Protein AF-A0A086PID7-F1 (afdb_monomer_lite)

Radius of gyration: 24.61 Å; chains: 1; bounding box: 56×52×82 Å

Structure (mmCIF, N/CA/C/O backbone):
data_AF-A0A086PID7-F1
#
_entry.id   AF-A0A086PID7-F1
#
loop_
_atom_site.group_PDB
_atom_site.id
_atom_site.type_symbol
_atom_site.label_atom_id
_atom_site.label_alt_id
_atom_site.label_comp_id
_atom_site.label_asym_id
_atom_site.label_entity_id
_atom_site.label_seq_id
_atom_site.pdbx_PDB_ins_code
_atom_site.Cartn_x
_atom_site.Cartn_y
_atom_site.Cartn_z
_atom_site.occupancy
_atom_site.B_iso_or_equiv
_atom_site.auth_seq_id
_atom_site.auth_comp_id
_atom_site.auth_asym_id
_atom_site.auth_atom_id
_atom_site.pdbx_PDB_model_num
ATOM 1 N N . GLY A 1 1 ? 19.049 -12.444 -7.943 1.00 58.06 1 GLY A N 1
ATOM 2 C CA . GLY A 1 1 ? 18.625 -11.042 -8.113 1.00 58.06 1 GLY A CA 1
ATOM 3 C C . GLY A 1 1 ? 18.756 -10.513 -9.536 1.00 58.06 1 GLY A C 1
ATOM 4 O O . GLY A 1 1 ? 17.854 -9.829 -9.998 1.00 58.06 1 GLY A O 1
ATOM 5 N N . SER A 1 2 ? 19.850 -10.835 -10.235 1.00 72.19 2 SER A N 1
ATOM 6 C CA . SER A 1 2 ? 20.177 -10.301 -11.572 1.00 72.19 2 SER A CA 1
ATOM 7 C C . SER A 1 2 ? 19.078 -10.462 -12.643 1.00 72.19 2 SER A C 1
ATOM 9 O O . SER A 1 2 ? 18.924 -9.573 -13.473 1.00 72.19 2 SER A O 1
ATOM 11 N N . PHE A 1 3 ? 18.257 -11.519 -12.575 1.00 84.56 3 PHE A N 1
ATOM 12 C CA . PHE A 1 3 ? 17.153 -11.753 -13.518 1.00 84.56 3 PHE A CA 1
ATOM 13 C C . PHE A 1 3 ? 16.165 -10.578 -13.596 1.00 84.56 3 PHE A C 1
ATOM 15 O O . PHE A 1 3 ? 15.987 -10.001 -14.662 1.00 84.56 3 PHE A O 1
ATOM 22 N N . TYR A 1 4 ? 15.582 -10.153 -12.472 1.00 86.81 4 TYR A N 1
ATOM 23 C CA . TYR A 1 4 ? 14.623 -9.041 -12.474 1.00 86.81 4 TYR A CA 1
ATOM 24 C C . TYR A 1 4 ? 15.278 -7.713 -12.857 1.00 86.81 4 TYR A C 1
ATOM 26 O O . TYR A 1 4 ? 14.727 -6.944 -13.638 1.00 86.81 4 TYR A O 1
ATOM 34 N N . TYR A 1 5 ? 16.501 -7.481 -12.376 1.00 87.00 5 TYR A N 1
ATOM 35 C CA . TYR A 1 5 ? 17.255 -6.281 -12.723 1.00 87.00 5 TYR A CA 1
ATOM 36 C C . TYR A 1 5 ? 17.518 -6.158 -14.236 1.00 87.00 5 TYR A C 1
ATOM 38 O O . TYR A 1 5 ? 17.562 -5.044 -14.752 1.00 87.00 5 TYR A O 1
ATOM 46 N N . SER A 1 6 ? 17.641 -7.275 -14.965 1.00 89.19 6 SER A N 1
ATOM 47 C CA . SER A 1 6 ? 17.840 -7.237 -16.419 1.00 89.19 6 SER A CA 1
ATOM 48 C C . SER A 1 6 ? 16.669 -6.583 -17.165 1.00 89.19 6 SER A C 1
ATOM 50 O O . SER A 1 6 ? 16.912 -5.689 -17.967 1.00 89.19 6 SER A O 1
ATOM 52 N N . PHE A 1 7 ? 15.417 -6.881 -16.797 1.00 89.19 7 PHE A N 1
ATOM 53 C CA . PHE A 1 7 ? 14.243 -6.235 -17.400 1.00 89.19 7 PHE A CA 1
ATOM 54 C C . PHE A 1 7 ? 14.173 -4.734 -17.107 1.00 89.19 7 PHE A C 1
ATOM 56 O O . PHE A 1 7 ? 13.772 -3.948 -17.961 1.00 89.19 7 PHE A O 1
ATOM 63 N N . PHE A 1 8 ? 14.575 -4.316 -15.901 1.00 90.62 8 PHE A N 1
ATOM 64 C CA . PHE A 1 8 ? 14.718 -2.893 -15.589 1.00 90.62 8 PHE A CA 1
ATOM 65 C C . PHE A 1 8 ? 15.755 -2.239 -16.514 1.00 90.62 8 PHE A C 1
ATOM 67 O O . PHE A 1 8 ? 15.500 -1.171 -17.072 1.00 90.62 8 PHE A O 1
ATOM 74 N N . ASN A 1 9 ? 16.899 -2.894 -16.715 1.00 90.31 9 ASN A N 1
ATOM 75 C CA . ASN A 1 9 ? 17.955 -2.387 -17.581 1.00 90.31 9 ASN A CA 1
ATOM 76 C C . ASN A 1 9 ? 17.501 -2.276 -19.046 1.00 90.31 9 ASN A C 1
ATOM 78 O O . ASN A 1 9 ? 17.814 -1.281 -19.693 1.00 90.31 9 ASN A O 1
ATOM 82 N N . ASP A 1 10 ? 16.704 -3.224 -19.542 1.00 89.62 10 ASP A N 1
ATOM 83 C CA . ASP A 1 10 ? 16.157 -3.187 -20.904 1.00 89.62 10 ASP A CA 1
ATOM 84 C C . ASP A 1 10 ? 15.239 -1.968 -21.120 1.00 89.62 10 ASP A C 1
ATOM 86 O O . ASP A 1 10 ? 15.305 -1.298 -22.153 1.00 89.62 10 ASP A O 1
ATOM 90 N N . VAL A 1 11 ? 14.430 -1.600 -20.117 1.00 90.62 11 VAL A N 1
ATOM 91 C CA . VAL A 1 11 ? 13.577 -0.394 -20.167 1.00 90.62 11 VAL A CA 1
ATOM 92 C C . VAL A 1 11 ? 14.399 0.886 -20.183 1.00 90.62 11 VAL A C 1
ATOM 94 O O . VAL A 1 11 ? 14.046 1.838 -20.889 1.00 90.62 11 VAL A O 1
ATOM 97 N N . VAL A 1 12 ? 15.466 0.918 -19.383 1.00 90.38 12 VAL A N 1
ATOM 98 C CA . VAL A 1 12 ? 16.361 2.073 -19.252 1.00 90.38 12 VAL A CA 1
ATOM 99 C C . VAL A 1 12 ? 17.213 2.260 -20.507 1.00 90.38 12 VAL A C 1
ATOM 101 O O . VAL A 1 12 ? 17.404 3.396 -20.935 1.00 90.38 12 VAL A O 1
ATOM 104 N N . ALA A 1 13 ? 17.682 1.169 -21.115 1.00 89.38 13 ALA A N 1
ATOM 105 C CA . ALA A 1 13 ? 18.488 1.185 -22.333 1.00 89.38 13 ALA A CA 1
ATOM 106 C C . ALA A 1 13 ? 17.667 1.498 -23.598 1.00 89.38 13 ALA A C 1
ATOM 108 O O . ALA A 1 13 ? 18.228 1.927 -24.607 1.00 89.38 13 ALA A O 1
ATOM 109 N N . ALA A 1 14 ? 16.345 1.302 -23.567 1.00 90.12 14 ALA A N 1
ATOM 110 C CA . ALA A 1 14 ? 15.496 1.516 -24.731 1.00 90.12 14 ALA A CA 1
ATOM 111 C C . ALA A 1 14 ? 15.438 2.996 -25.177 1.00 90.12 14 ALA A C 1
ATOM 113 O O . ALA A 1 14 ? 15.232 3.895 -24.354 1.00 90.12 14 ALA A O 1
ATOM 114 N N . PRO A 1 15 ? 15.478 3.275 -26.496 1.00 86.38 15 PRO A N 1
ATOM 115 C CA . PRO A 1 15 ? 15.537 4.641 -27.026 1.00 86.38 15 PRO A CA 1
ATOM 116 C C . PRO A 1 15 ? 14.272 5.448 -26.711 1.00 86.38 15 PRO A C 1
ATOM 118 O O . PRO A 1 15 ? 14.345 6.613 -26.331 1.00 86.38 15 PRO A O 1
ATOM 121 N N . THR A 1 16 ? 13.095 4.818 -26.759 1.00 89.25 16 THR A N 1
ATOM 122 C CA . THR A 1 16 ? 11.803 5.456 -26.459 1.00 89.25 16 THR A CA 1
ATOM 123 C C . THR A 1 16 ? 11.044 4.702 -25.375 1.00 89.25 16 THR A C 1
ATOM 125 O O . THR A 1 16 ? 11.294 3.521 -25.120 1.00 89.25 16 THR A O 1
ATOM 128 N N . TRP A 1 17 ? 10.123 5.396 -24.706 1.00 85.06 17 TRP A N 1
ATOM 129 C CA . TRP A 1 17 ? 9.275 4.834 -23.652 1.00 85.06 17 TRP A CA 1
ATOM 130 C C . TRP A 1 17 ? 8.452 3.647 -24.162 1.00 85.06 17 TRP A C 1
ATOM 132 O O . TRP A 1 17 ? 8.365 2.611 -23.510 1.00 85.06 17 TRP A O 1
ATOM 142 N N . GLN A 1 18 ? 7.920 3.775 -25.379 1.00 87.12 18 GLN A N 1
ATOM 143 C CA . GLN A 1 18 ? 7.163 2.727 -26.059 1.00 87.12 18 GLN A CA 1
ATOM 144 C C . GLN A 1 18 ? 8.041 1.521 -26.399 1.00 87.12 18 GLN A C 1
ATOM 146 O O . GLN A 1 18 ? 7.614 0.391 -26.182 1.00 87.12 18 GLN A O 1
ATOM 151 N N . ALA A 1 19 ? 9.272 1.749 -26.871 1.00 87.38 19 ALA A N 1
ATOM 152 C CA . ALA A 1 19 ? 10.214 0.668 -27.148 1.00 87.38 19 ALA A CA 1
ATOM 153 C C . ALA A 1 19 ? 10.570 -0.115 -25.874 1.00 87.38 19 ALA A C 1
ATOM 155 O O . ALA A 1 19 ? 10.602 -1.340 -25.914 1.00 87.38 19 ALA A O 1
ATOM 156 N N . GLY A 1 20 ? 10.745 0.566 -24.734 1.00 86.69 20 GLY A N 1
ATOM 157 C CA . GLY A 1 20 ? 11.006 -0.094 -23.448 1.00 86.69 20 GLY A CA 1
ATOM 158 C C . GLY A 1 20 ? 9.835 -0.961 -22.979 1.00 86.69 20 GLY A C 1
ATOM 159 O O . GLY A 1 20 ? 10.029 -2.092 -22.544 1.00 86.69 20 GLY A O 1
ATOM 160 N N . VAL A 1 21 ? 8.599 -0.474 -23.135 1.00 87.44 21 VAL A N 1
ATOM 161 C CA . VAL A 1 21 ? 7.393 -1.270 -22.845 1.00 87.44 21 VAL A CA 1
ATOM 162 C C . VAL A 1 21 ? 7.269 -2.451 -23.814 1.00 87.44 21 VAL A C 1
ATOM 164 O O . VAL A 1 21 ? 6.932 -3.557 -23.394 1.00 87.44 21 VAL A O 1
ATOM 167 N N . HIS A 1 22 ? 7.560 -2.243 -25.102 1.00 86.75 22 HIS A N 1
ATOM 168 C CA . HIS A 1 22 ? 7.494 -3.293 -26.117 1.00 86.75 22 HIS A CA 1
ATOM 169 C C . HIS A 1 22 ? 8.513 -4.409 -25.863 1.00 86.75 22 HIS A C 1
ATOM 171 O O . HIS A 1 22 ? 8.153 -5.578 -25.985 1.00 86.75 22 HIS A O 1
ATOM 177 N N . ALA A 1 23 ? 9.728 -4.052 -25.437 1.00 85.12 23 ALA A N 1
ATOM 178 C CA . ALA A 1 23 ? 10.791 -4.998 -25.108 1.00 85.12 23 ALA A CA 1
ATOM 179 C C . ALA A 1 23 ? 10.380 -5.978 -23.996 1.00 85.12 23 ALA A C 1
ATOM 181 O O . ALA A 1 23 ? 10.638 -7.169 -24.111 1.00 85.12 23 ALA A O 1
ATOM 182 N N . ILE A 1 24 ? 9.661 -5.524 -22.959 1.00 85.94 24 ILE A N 1
ATOM 183 C CA . ILE A 1 24 ? 9.176 -6.439 -21.906 1.00 85.94 24 ILE A CA 1
ATOM 184 C C . ILE A 1 24 ? 7.921 -7.214 -22.354 1.00 85.94 24 ILE A C 1
ATOM 186 O O . ILE A 1 24 ? 7.661 -8.333 -21.907 1.00 85.94 24 ILE A O 1
ATOM 190 N N . LEU A 1 25 ? 7.092 -6.638 -23.227 1.00 84.94 25 LEU A N 1
ATOM 191 C CA . LEU A 1 25 ? 5.879 -7.309 -23.710 1.00 84.94 25 LEU A CA 1
ATOM 192 C C . LEU A 1 25 ? 6.161 -8.459 -24.683 1.00 84.94 25 LEU A C 1
ATOM 194 O O . LEU A 1 25 ? 5.323 -9.359 -24.783 1.00 84.94 25 LEU A O 1
ATOM 198 N N . ARG A 1 26 ? 7.286 -8.415 -25.400 1.00 80.94 26 ARG A N 1
ATOM 199 C CA . ARG A 1 26 ? 7.744 -9.450 -26.331 1.00 80.94 26 ARG A CA 1
ATOM 200 C C . ARG A 1 26 ? 9.179 -9.831 -25.999 1.00 80.94 26 ARG A C 1
ATOM 202 O O . ARG A 1 26 ? 10.114 -9.372 -26.645 1.00 80.94 26 ARG A O 1
ATOM 209 N N . ASP A 1 27 ? 9.321 -10.657 -24.974 1.00 81.12 27 ASP A N 1
ATOM 210 C CA . ASP A 1 27 ? 10.612 -11.184 -24.568 1.00 81.12 27 ASP A CA 1
ATOM 211 C C . ASP A 1 27 ? 10.883 -12.521 -25.269 1.00 81.12 27 ASP A C 1
ATOM 213 O O . ASP A 1 27 ? 10.130 -13.483 -25.111 1.00 81.12 27 ASP A O 1
ATOM 217 N N . GLU A 1 28 ? 11.960 -12.564 -26.052 1.00 79.94 28 GLU A N 1
ATOM 218 C CA . GLU A 1 28 ? 12.439 -13.764 -26.755 1.00 79.94 28 GLU A CA 1
ATOM 219 C C . GLU A 1 28 ? 13.596 -14.444 -26.004 1.00 79.94 28 GLU A C 1
ATOM 221 O O . GLU A 1 28 ? 13.987 -15.565 -26.331 1.00 79.94 28 GLU A O 1
ATOM 226 N N . ARG A 1 29 ? 14.171 -13.766 -24.998 1.00 79.56 29 ARG A N 1
ATOM 227 C CA . ARG A 1 29 ? 15.383 -14.212 -24.304 1.00 79.56 29 ARG A CA 1
ATOM 228 C C . ARG A 1 29 ? 15.088 -15.268 -23.244 1.00 79.56 29 ARG A C 1
ATOM 230 O O . ARG A 1 29 ? 15.900 -16.172 -23.060 1.00 79.56 29 ARG A O 1
ATOM 237 N N . SER A 1 30 ? 13.979 -15.139 -22.514 1.00 77.19 30 SER A N 1
ATOM 238 C CA . SER A 1 30 ? 13.739 -15.985 -21.336 1.00 77.19 30 SER A CA 1
ATOM 239 C C . SER A 1 30 ? 13.238 -17.397 -21.658 1.00 77.19 30 SER A C 1
ATOM 241 O O . SER A 1 30 ? 13.499 -18.302 -20.871 1.00 77.19 30 SER A O 1
ATOM 243 N N . GLU A 1 31 ? 12.528 -17.607 -22.773 1.00 70.94 31 GLU A N 1
ATOM 244 C CA . GLU A 1 31 ? 11.921 -18.905 -23.135 1.00 70.94 31 GLU A CA 1
ATOM 245 C C . GLU A 1 31 ? 12.102 -19.233 -24.641 1.00 70.94 31 GLU A C 1
ATOM 247 O O . GLU A 1 31 ? 11.168 -19.678 -25.302 1.00 70.94 31 GLU A O 1
ATOM 252 N N . HIS A 1 32 ? 13.306 -19.036 -25.203 1.00 67.88 32 HIS A N 1
ATOM 253 C CA . HIS A 1 32 ? 13.589 -19.361 -26.614 1.00 67.88 32 HIS A CA 1
ATOM 254 C C . HIS A 1 32 ? 13.265 -20.840 -26.926 1.00 67.88 32 HIS A C 1
ATOM 256 O O . HIS A 1 32 ? 13.737 -21.721 -26.198 1.00 67.88 32 HIS A O 1
ATOM 262 N N . PRO A 1 33 ? 12.502 -21.152 -27.995 1.00 74.88 33 PRO A N 1
ATOM 263 C CA . PRO A 1 33 ? 12.175 -20.311 -29.158 1.00 74.88 33 PRO A CA 1
ATOM 264 C C . PRO A 1 33 ? 10.881 -19.481 -29.071 1.00 74.88 33 PRO A C 1
ATOM 266 O O . PRO A 1 33 ? 10.561 -18.775 -30.028 1.00 74.88 33 PRO A O 1
ATOM 269 N N . ASP A 1 34 ? 10.127 -19.557 -27.977 1.00 72.38 34 ASP A N 1
ATOM 270 C CA . ASP A 1 34 ? 8.829 -18.894 -27.861 1.00 72.38 34 ASP A CA 1
ATOM 271 C C . ASP A 1 34 ? 8.968 -17.436 -27.390 1.00 72.38 34 ASP A C 1
ATOM 273 O O . ASP A 1 34 ? 9.767 -17.101 -26.516 1.00 72.38 34 ASP A O 1
ATOM 277 N N . VAL A 1 35 ? 8.143 -16.548 -27.955 1.00 77.50 35 VAL A N 1
ATOM 278 C CA . VAL A 1 35 ? 8.065 -15.139 -27.538 1.00 77.50 35 VAL A CA 1
ATOM 279 C C . VAL A 1 35 ? 7.006 -14.995 -26.456 1.00 77.50 35 VAL A C 1
ATOM 281 O O . VAL A 1 35 ? 5.817 -15.233 -26.695 1.00 77.50 35 VAL A O 1
ATOM 284 N N . VAL A 1 36 ? 7.421 -14.567 -25.266 1.00 81.56 36 VAL A N 1
ATOM 285 C CA . VAL A 1 36 ? 6.554 -14.522 -24.086 1.00 81.56 36 VAL A CA 1
ATOM 286 C C . VAL A 1 36 ? 6.407 -13.096 -23.569 1.00 81.56 36 VAL A C 1
ATOM 288 O O . VAL A 1 36 ? 7.300 -12.258 -23.648 1.00 81.56 36 VAL A O 1
ATOM 291 N N . ASN A 1 37 ? 5.237 -12.799 -23.008 1.00 83.81 37 ASN A N 1
ATOM 292 C CA . ASN A 1 37 ? 5.006 -11.545 -22.306 1.00 83.81 37 ASN A CA 1
ATOM 293 C C . ASN A 1 37 ? 5.637 -11.604 -20.906 1.00 83.81 37 ASN A C 1
ATOM 295 O O . ASN A 1 37 ? 5.022 -12.137 -19.971 1.00 83.81 37 ASN A O 1
ATOM 299 N N . ALA A 1 38 ? 6.840 -11.039 -20.757 1.00 83.44 38 ALA A N 1
ATOM 300 C CA . ALA A 1 38 ? 7.601 -11.089 -19.511 1.00 83.44 38 ALA A CA 1
ATOM 301 C C . ALA A 1 38 ? 6.903 -10.357 -18.354 1.00 83.44 38 ALA A C 1
ATOM 303 O O . ALA A 1 38 ? 6.939 -10.854 -17.226 1.00 83.44 38 ALA A O 1
ATOM 304 N N . LEU A 1 39 ? 6.172 -9.257 -18.618 1.00 82.00 39 LEU A N 1
ATOM 305 C CA . LEU A 1 39 ? 5.404 -8.545 -17.579 1.00 82.00 39 LEU A CA 1
ATOM 306 C C . LEU A 1 39 ? 4.450 -9.486 -16.847 1.00 82.00 39 LEU A C 1
ATOM 308 O O . LEU A 1 39 ? 4.376 -9.470 -15.621 1.00 82.00 39 LEU A O 1
ATOM 312 N N . ARG A 1 40 ? 3.735 -10.324 -17.602 1.00 77.00 40 ARG A N 1
ATOM 313 C CA . ARG A 1 40 ? 2.729 -11.236 -17.047 1.00 77.00 40 ARG A CA 1
ATOM 314 C C . ARG A 1 40 ? 3.338 -12.528 -16.534 1.00 77.00 40 ARG A C 1
ATOM 316 O O . ARG A 1 40 ? 2.911 -13.024 -15.496 1.00 77.00 40 ARG A O 1
ATOM 323 N N . ARG A 1 41 ? 4.290 -13.093 -17.280 1.00 81.38 41 ARG A N 1
ATOM 324 C CA . ARG A 1 41 ? 4.898 -14.389 -16.964 1.00 81.38 41 ARG A CA 1
ATOM 325 C C . ARG A 1 41 ? 5.705 -14.324 -15.672 1.00 81.38 41 ARG A C 1
ATOM 327 O O . ARG A 1 41 ? 5.554 -15.201 -14.828 1.00 81.38 41 ARG A O 1
ATOM 334 N N . PHE A 1 42 ? 6.490 -13.261 -15.498 1.00 83.12 42 PHE A N 1
ATOM 335 C CA . PHE A 1 42 ? 7.418 -13.108 -14.375 1.00 83.12 42 PHE A CA 1
ATOM 336 C C . PHE A 1 42 ? 7.011 -12.005 -13.381 1.00 83.12 42 PHE A C 1
ATOM 338 O O . PHE A 1 42 ? 7.771 -11.693 -12.460 1.00 83.12 42 PHE A O 1
ATOM 345 N N . ASN A 1 43 ? 5.810 -11.430 -13.546 1.00 86.50 43 ASN A N 1
ATOM 346 C CA . ASN A 1 43 ? 5.238 -10.404 -12.668 1.00 86.50 43 ASN A CA 1
ATOM 347 C C . ASN A 1 43 ? 6.183 -9.205 -12.464 1.00 86.50 43 ASN A C 1
ATOM 349 O O . ASN A 1 43 ? 6.567 -8.898 -11.341 1.00 86.50 43 ASN A O 1
ATOM 353 N N . VAL A 1 44 ? 6.607 -8.583 -13.569 1.00 87.56 44 VAL A N 1
ATOM 354 C CA . VAL A 1 44 ? 7.715 -7.600 -13.642 1.00 87.56 44 VAL A CA 1
ATOM 355 C C . VAL A 1 44 ? 7.204 -6.156 -13.686 1.00 87.56 44 VAL A C 1
ATOM 357 O O . VAL A 1 44 ? 7.795 -5.270 -14.302 1.00 87.56 44 VAL A O 1
ATOM 360 N N . TYR A 1 45 ? 6.057 -5.904 -13.050 1.00 88.38 45 TYR A N 1
ATOM 361 C CA . TYR A 1 45 ? 5.428 -4.582 -13.051 1.00 88.38 45 TYR A CA 1
ATOM 362 C C . TYR A 1 45 ? 6.276 -3.545 -12.311 1.00 88.38 45 TYR A C 1
ATOM 364 O O . TYR A 1 45 ? 6.350 -2.398 -12.737 1.00 88.38 45 TYR A O 1
ATOM 372 N N . GLN A 1 46 ? 6.941 -3.942 -11.228 1.00 91.19 46 GLN A N 1
ATOM 373 C CA . GLN A 1 46 ? 7.755 -3.063 -10.393 1.00 91.19 46 GLN A CA 1
ATOM 374 C C . GLN A 1 46 ? 8.976 -2.563 -11.160 1.00 91.19 46 GLN A C 1
ATOM 376 O O . GLN A 1 46 ? 9.244 -1.368 -11.172 1.00 91.19 46 GLN A O 1
ATOM 381 N N . GLU A 1 47 ? 9.681 -3.451 -11.858 1.00 91.62 47 GLU A N 1
ATOM 382 C CA . GLU A 1 47 ? 10.853 -3.090 -12.657 1.00 91.62 47 GLU A CA 1
ATOM 383 C C . GLU A 1 47 ? 10.469 -2.189 -13.830 1.00 91.62 47 GLU A C 1
ATOM 385 O O . GLU A 1 47 ? 11.183 -1.226 -14.101 1.00 91.62 47 GLU A O 1
ATOM 390 N N . LEU A 1 48 ? 9.327 -2.447 -14.483 1.00 90.94 48 LEU A N 1
ATOM 391 C CA . LEU A 1 48 ? 8.808 -1.545 -15.508 1.00 90.94 48 LEU A CA 1
ATOM 392 C C . LEU A 1 48 ? 8.519 -0.164 -14.913 1.00 90.94 48 LEU A C 1
ATOM 394 O O . LEU A 1 48 ? 9.005 0.833 -15.436 1.00 90.94 48 LEU A O 1
ATOM 398 N N . LEU A 1 49 ? 7.759 -0.087 -13.816 1.00 91.75 49 LEU A N 1
ATOM 399 C CA . LEU A 1 49 ? 7.402 1.186 -13.182 1.00 91.75 49 LEU A CA 1
ATOM 400 C C . LEU A 1 49 ? 8.641 1.978 -12.754 1.00 91.75 49 LEU A C 1
ATOM 402 O O . LEU A 1 49 ? 8.705 3.182 -12.988 1.00 91.75 49 LEU A O 1
ATOM 406 N N . VAL A 1 50 ? 9.643 1.313 -12.181 1.00 91.88 50 VAL A N 1
ATOM 407 C CA . VAL A 1 50 ? 10.894 1.944 -11.734 1.00 91.88 50 VAL A CA 1
ATOM 408 C C . VAL A 1 50 ? 11.758 2.356 -12.925 1.00 91.88 50 VAL A C 1
ATOM 410 O O . VAL A 1 50 ? 12.363 3.423 -12.890 1.00 91.88 50 VAL A O 1
ATOM 413 N N . GLY A 1 51 ? 11.784 1.566 -14.001 1.00 90.56 51 GLY A N 1
ATOM 414 C CA . GLY A 1 51 ? 12.477 1.910 -15.246 1.00 90.56 51 GLY A CA 1
ATOM 415 C C . GLY A 1 51 ? 11.867 3.131 -15.931 1.00 90.56 51 GLY A C 1
ATOM 416 O O . GLY A 1 51 ? 12.582 4.047 -16.336 1.00 90.56 51 GLY A O 1
ATOM 417 N N . LEU A 1 52 ? 10.536 3.194 -15.996 1.00 91.12 52 LEU A N 1
ATOM 418 C CA . LEU A 1 52 ? 9.813 4.366 -16.490 1.00 91.12 52 LEU A CA 1
ATOM 419 C C . LEU A 1 52 ? 10.040 5.575 -15.567 1.00 91.12 52 LEU A C 1
ATOM 421 O O . LEU A 1 52 ? 10.316 6.672 -16.048 1.00 91.12 52 LEU A O 1
ATOM 425 N N . LEU A 1 53 ? 10.011 5.382 -14.246 1.00 91.31 53 LEU A N 1
ATOM 426 C CA . LEU A 1 53 ? 10.306 6.444 -13.287 1.00 91.31 53 LEU A CA 1
ATOM 427 C C . LEU A 1 53 ? 11.725 6.995 -13.476 1.00 91.31 53 LEU A C 1
ATOM 429 O O . LEU A 1 53 ? 11.884 8.209 -13.524 1.00 91.31 53 LEU A O 1
ATOM 433 N N . TYR A 1 54 ? 12.732 6.136 -13.657 1.00 89.38 54 TYR A N 1
ATOM 434 C CA . TYR A 1 54 ? 14.116 6.547 -13.921 1.00 89.38 54 TYR A CA 1
ATOM 435 C C . TYR A 1 54 ? 14.214 7.456 -15.150 1.00 89.38 54 TYR A C 1
ATOM 437 O O . TYR A 1 54 ? 14.813 8.531 -15.102 1.00 89.38 54 TYR A O 1
ATOM 445 N N . ARG A 1 55 ? 13.569 7.059 -16.252 1.00 87.75 55 ARG A N 1
ATOM 446 C CA . ARG A 1 55 ? 13.538 7.859 -17.483 1.00 87.75 55 ARG A CA 1
ATOM 447 C C . ARG A 1 55 ? 12.804 9.181 -17.292 1.00 87.75 55 ARG A C 1
ATOM 449 O O . ARG A 1 55 ? 13.219 10.183 -17.863 1.00 87.75 55 ARG A O 1
ATOM 456 N N . GLY A 1 56 ? 11.750 9.191 -16.479 1.00 88.19 56 GLY A N 1
ATOM 457 C CA . GLY A 1 56 ? 10.959 10.385 -16.183 1.00 88.19 56 GLY A CA 1
ATOM 458 C C . GLY A 1 56 ? 11.731 11.375 -15.341 1.00 88.19 56 GLY A C 1
ATOM 459 O O . GLY A 1 56 ? 11.802 12.545 -15.689 1.00 88.19 56 GLY A O 1
ATOM 460 N N . VAL A 1 57 ? 12.381 10.883 -14.291 1.00 86.31 57 VAL A N 1
ATOM 461 C CA . VAL A 1 57 ? 13.299 11.650 -13.448 1.00 86.31 57 VAL A CA 1
ATOM 462 C C . VAL A 1 57 ? 14.403 12.260 -14.307 1.00 86.31 57 VAL A C 1
ATOM 464 O O . VAL A 1 57 ? 14.597 13.467 -14.248 1.00 86.31 57 VAL A O 1
ATOM 467 N N . ARG A 1 58 ? 15.058 11.480 -15.177 1.00 83.12 58 ARG A N 1
ATOM 468 C CA . ARG A 1 58 ? 16.114 11.998 -16.062 1.00 83.12 58 ARG A CA 1
ATOM 469 C C . ARG A 1 58 ? 15.595 13.033 -17.064 1.00 83.12 58 ARG A C 1
ATOM 471 O O . ARG A 1 58 ? 16.254 14.036 -17.304 1.00 83.12 58 ARG A O 1
ATOM 478 N N . HIS A 1 59 ? 14.415 12.805 -17.636 1.00 84.12 59 HIS A N 1
ATOM 479 C CA . HIS A 1 59 ? 13.804 13.739 -18.581 1.00 84.12 59 HIS A CA 1
ATOM 480 C C . HIS A 1 59 ? 13.357 15.046 -17.907 1.00 84.12 59 HIS A C 1
ATOM 482 O O . HIS A 1 59 ? 13.446 16.106 -18.514 1.00 84.12 59 HIS A O 1
ATOM 488 N N . LEU A 1 60 ? 12.851 14.983 -16.671 1.00 84.38 60 LEU A N 1
ATOM 489 C CA . LEU A 1 60 ? 12.334 16.143 -15.937 1.00 84.38 60 LEU A CA 1
ATOM 490 C C . LEU A 1 60 ? 13.434 16.948 -15.240 1.00 84.38 60 LEU A C 1
ATOM 492 O O . LEU A 1 60 ? 13.365 18.172 -15.220 1.00 84.38 60 LEU A O 1
ATOM 496 N N . LEU A 1 61 ? 14.415 16.273 -14.638 1.00 79.88 61 LEU A N 1
ATOM 497 C CA . LEU A 1 61 ? 15.470 16.912 -13.847 1.00 79.88 61 LEU A CA 1
ATOM 498 C C . LEU A 1 61 ? 16.736 17.218 -14.659 1.00 79.88 61 LEU A C 1
ATOM 500 O O . LEU A 1 61 ? 17.591 17.933 -14.149 1.00 79.88 61 LEU A O 1
ATOM 504 N N . GLY A 1 62 ? 16.861 16.726 -15.898 1.00 73.69 62 GLY A N 1
ATOM 505 C CA . GLY A 1 62 ? 17.998 17.019 -16.777 1.00 73.69 62 GLY A CA 1
ATOM 506 C C . GLY A 1 62 ? 19.355 16.767 -16.106 1.00 73.69 62 GLY A C 1
ATOM 507 O O . GLY A 1 62 ? 19.529 15.758 -15.422 1.00 73.69 62 GLY A O 1
ATOM 508 N N . ASP A 1 63 ? 20.281 17.716 -16.269 1.00 68.69 63 ASP A N 1
ATOM 509 C CA . ASP A 1 63 ? 21.643 17.682 -15.708 1.00 68.69 63 ASP A CA 1
ATOM 510 C C . ASP A 1 63 ? 21.759 18.426 -14.363 1.00 68.69 63 ASP A C 1
ATOM 512 O O . ASP A 1 63 ? 22.815 18.936 -13.990 1.00 68.69 63 ASP A O 1
ATOM 516 N N . VAL A 1 64 ? 20.661 18.549 -13.613 1.00 76.62 64 VAL A N 1
ATOM 517 C CA . VAL A 1 64 ? 20.713 19.147 -12.273 1.00 76.62 64 VAL A CA 1
ATOM 518 C C . VAL A 1 64 ? 21.504 18.215 -11.345 1.00 76.62 64 VAL A C 1
ATOM 520 O O . VAL A 1 64 ? 21.318 17.000 -11.373 1.00 76.62 64 VAL A O 1
ATOM 523 N N . TRP A 1 65 ? 22.328 18.775 -10.452 1.00 69.69 65 TRP A N 1
ATOM 524 C CA . TRP A 1 65 ? 23.121 18.036 -9.448 1.00 69.69 65 TRP A CA 1
ATOM 525 C C . TRP A 1 65 ? 22.326 16.959 -8.679 1.00 69.69 65 TRP A C 1
ATOM 527 O O . TRP A 1 65 ? 22.860 15.920 -8.301 1.00 69.69 65 TRP A O 1
ATOM 537 N N . LEU A 1 66 ? 21.023 17.182 -8.480 1.00 66.44 66 LEU A N 1
ATOM 538 C CA . LEU A 1 66 ? 20.085 16.254 -7.848 1.00 66.44 66 LEU A CA 1
ATOM 539 C C . LEU A 1 66 ? 19.801 15.007 -8.703 1.00 66.44 66 LEU A C 1
ATOM 541 O O . LEU A 1 66 ? 19.695 13.912 -8.154 1.00 66.44 66 LEU A O 1
ATOM 545 N N . ALA A 1 67 ? 19.716 15.140 -10.030 1.00 67.12 67 ALA A N 1
ATOM 546 C CA . ALA A 1 67 ? 19.617 14.001 -10.941 1.00 67.12 67 ALA A CA 1
ATOM 547 C C . ALA A 1 67 ? 20.913 13.184 -10.931 1.00 67.12 67 ALA A C 1
ATOM 549 O O . ALA A 1 67 ? 20.865 11.958 -10.888 1.00 67.12 67 ALA A O 1
ATOM 550 N N . GLU A 1 68 ? 22.069 13.844 -10.880 1.00 68.88 68 GLU A N 1
ATOM 551 C CA . GLU A 1 68 ? 23.357 13.156 -10.789 1.00 68.88 68 GLU A CA 1
ATOM 552 C C . GLU A 1 68 ? 23.546 12.460 -9.431 1.00 68.88 68 GLU A C 1
ATOM 554 O O . GLU A 1 68 ? 24.071 11.350 -9.376 1.00 68.88 68 GLU A O 1
ATOM 559 N N . TYR A 1 69 ? 23.044 13.043 -8.339 1.00 70.69 69 TYR A N 1
ATOM 560 C CA . TYR A 1 69 ? 23.078 12.425 -7.011 1.00 70.69 69 TYR A CA 1
ATOM 561 C C . TYR A 1 69 ? 22.123 11.224 -6.893 1.00 70.69 69 TYR A C 1
ATOM 563 O O . TYR A 1 69 ? 22.503 10.173 -6.375 1.00 70.69 69 TYR A O 1
ATOM 571 N N . VAL A 1 70 ? 20.889 11.354 -7.395 1.00 68.19 70 VAL A N 1
ATOM 572 C CA . VAL A 1 70 ? 19.831 10.334 -7.254 1.00 68.19 70 VAL A CA 1
ATOM 573 C C . VAL A 1 70 ? 19.922 9.236 -8.323 1.00 68.19 70 VAL A C 1
ATOM 575 O O . VAL A 1 70 ? 19.633 8.074 -8.040 1.00 68.19 70 VAL A O 1
ATOM 578 N N . ALA A 1 71 ? 20.332 9.573 -9.547 1.00 69.94 71 ALA A N 1
ATOM 579 C CA . ALA A 1 71 ? 20.283 8.702 -10.724 1.00 69.94 71 ALA A CA 1
ATOM 580 C C . ALA A 1 71 ? 21.665 8.442 -11.360 1.00 69.94 71 ALA A C 1
ATOM 582 O O . ALA A 1 71 ? 21.732 8.075 -12.537 1.00 69.94 71 ALA A O 1
ATOM 583 N N . ARG A 1 72 ? 22.758 8.570 -10.582 1.00 70.62 72 ARG A N 1
ATOM 584 C CA . ARG A 1 72 ? 24.153 8.403 -11.048 1.00 70.62 72 ARG A CA 1
ATOM 585 C C . ARG A 1 72 ? 24.387 7.126 -11.849 1.00 70.62 72 ARG A C 1
ATOM 587 O O . ARG A 1 72 ? 25.030 7.142 -12.891 1.00 70.62 72 ARG A O 1
ATOM 594 N N . THR A 1 73 ? 23.879 6.007 -11.339 1.00 84.50 73 THR A N 1
ATOM 595 C CA . THR A 1 73 ? 23.875 4.719 -12.033 1.00 84.50 73 THR A CA 1
ATOM 596 C C . THR A 1 73 ? 22.467 4.127 -11.969 1.00 84.50 73 THR A C 1
ATOM 598 O O . THR A 1 73 ? 21.792 4.280 -10.942 1.00 84.50 73 THR A O 1
ATOM 601 N N . PRO A 1 74 ? 22.004 3.422 -13.021 1.00 86.50 74 PRO A N 1
ATOM 602 C CA . PRO A 1 74 ? 20.689 2.777 -13.010 1.00 86.50 74 PRO A CA 1
ATOM 603 C C . PRO A 1 74 ? 20.517 1.828 -11.81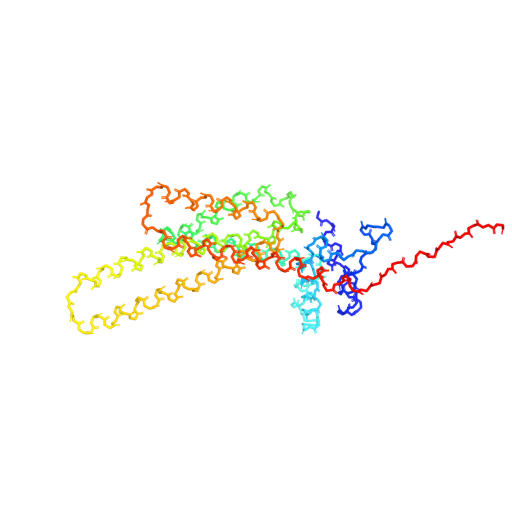6 1.00 86.50 74 PRO A C 1
ATOM 605 O O . PRO A 1 74 ? 19.450 1.766 -11.206 1.00 86.50 74 PRO A O 1
ATOM 608 N N . PHE A 1 75 ? 21.600 1.146 -11.428 1.00 85.94 75 PHE A N 1
ATOM 609 C CA . PHE A 1 75 ? 21.621 0.268 -10.263 1.00 85.94 75 PHE A CA 1
ATOM 610 C C . PHE A 1 75 ? 21.373 1.024 -8.953 1.00 85.94 75 PHE A C 1
ATOM 612 O O . PHE A 1 75 ? 20.526 0.605 -8.162 1.00 85.94 75 PHE A O 1
ATOM 619 N N . ASN A 1 76 ? 22.060 2.149 -8.724 1.00 86.38 76 ASN A N 1
ATOM 620 C CA . ASN A 1 76 ? 21.880 2.935 -7.501 1.00 86.38 76 ASN A CA 1
ATOM 621 C C . ASN A 1 76 ? 20.450 3.460 -7.389 1.00 86.38 76 ASN A C 1
ATOM 623 O O . ASN A 1 76 ? 19.864 3.375 -6.313 1.00 86.38 76 ASN A O 1
ATOM 627 N N . PHE A 1 77 ? 19.867 3.916 -8.501 1.00 88.75 77 PHE A N 1
ATOM 628 C CA . PHE A 1 77 ? 18.479 4.370 -8.528 1.00 88.75 77 PHE A CA 1
ATOM 629 C C . PHE A 1 77 ? 17.498 3.251 -8.162 1.00 88.75 77 PHE A C 1
ATOM 631 O O . PHE A 1 77 ? 16.674 3.418 -7.264 1.00 88.75 77 PHE A O 1
ATOM 638 N N . TYR A 1 78 ? 17.623 2.082 -8.801 1.00 89.50 78 TYR A N 1
ATOM 639 C CA . TYR A 1 78 ? 16.783 0.923 -8.492 1.00 89.50 78 TYR A CA 1
ATOM 640 C C . TYR A 1 78 ? 16.873 0.544 -7.006 1.00 89.50 78 TYR A C 1
ATOM 642 O O . TYR A 1 78 ? 15.861 0.365 -6.327 1.00 89.50 78 TYR A O 1
ATOM 650 N N . THR A 1 79 ? 18.098 0.470 -6.486 1.00 86.62 79 THR A N 1
ATOM 651 C CA . THR A 1 79 ? 18.370 0.100 -5.092 1.00 86.62 79 THR A CA 1
ATOM 652 C C . THR A 1 79 ? 17.805 1.139 -4.120 1.00 86.62 79 THR A C 1
ATOM 654 O O . THR A 1 79 ? 17.196 0.775 -3.113 1.00 86.62 79 THR A O 1
ATOM 657 N N . ALA A 1 80 ? 17.934 2.429 -4.444 1.00 87.88 80 ALA A N 1
ATOM 658 C CA . ALA A 1 80 ? 17.368 3.521 -3.663 1.00 87.88 80 ALA A CA 1
ATOM 659 C C . ALA A 1 80 ? 15.837 3.441 -3.599 1.00 87.88 80 ALA A C 1
ATOM 661 O O . ALA A 1 80 ? 15.281 3.567 -2.511 1.00 87.88 80 ALA A O 1
ATOM 662 N N . CYS A 1 81 ? 15.144 3.159 -4.709 1.00 89.44 81 CYS A N 1
ATOM 663 C CA . CYS A 1 81 ? 13.689 2.974 -4.702 1.00 89.44 81 CYS A CA 1
ATOM 664 C C . CYS A 1 81 ? 13.253 1.845 -3.757 1.00 89.44 81 CYS A C 1
ATOM 666 O O . CYS A 1 81 ? 12.332 2.028 -2.959 1.00 89.44 81 CYS A O 1
ATOM 668 N N . VAL A 1 82 ? 13.938 0.697 -3.809 1.00 89.44 82 VAL A N 1
ATOM 669 C CA . VAL A 1 82 ? 13.647 -0.439 -2.922 1.00 89.44 82 VAL A CA 1
ATOM 670 C C . VAL A 1 82 ? 13.902 -0.070 -1.460 1.00 89.44 82 VAL A C 1
ATOM 672 O O . VAL A 1 82 ? 13.063 -0.339 -0.601 1.00 89.44 82 VAL A O 1
ATOM 675 N N . PHE A 1 83 ? 15.030 0.575 -1.156 1.00 87.75 83 PHE A N 1
ATOM 676 C CA . PHE A 1 83 ? 15.350 0.972 0.215 1.00 87.75 83 PHE A CA 1
ATOM 677 C C . PHE A 1 83 ? 14.432 2.060 0.761 1.00 87.75 83 PHE A C 1
ATOM 679 O O . PHE A 1 83 ? 14.067 1.986 1.930 1.00 87.75 83 PHE A O 1
ATOM 686 N N . LEU A 1 84 ? 14.000 3.019 -0.057 1.00 90.38 84 LEU A N 1
ATOM 687 C CA . LEU A 1 84 ? 13.016 4.025 0.347 1.00 90.38 84 LEU A CA 1
ATOM 688 C C . LEU A 1 84 ? 11.669 3.382 0.680 1.00 90.38 84 LEU A C 1
ATOM 690 O O . LEU A 1 84 ? 11.065 3.712 1.701 1.00 90.38 84 LEU A O 1
ATOM 694 N N . LEU A 1 85 ? 11.223 2.422 -0.134 1.00 91.19 85 LEU A N 1
ATOM 695 C CA . LEU A 1 85 ? 9.997 1.678 0.139 1.00 91.19 85 LEU A CA 1
ATOM 696 C C . LEU A 1 85 ? 10.116 0.873 1.444 1.00 91.19 85 LEU A C 1
ATOM 698 O O . LEU A 1 85 ? 9.202 0.885 2.268 1.00 91.19 85 LEU A O 1
ATOM 702 N N . GLN A 1 86 ? 11.262 0.232 1.680 1.00 89.19 86 GLN A N 1
ATOM 703 C CA . GLN A 1 86 ? 11.533 -0.493 2.926 1.00 89.19 86 GLN A CA 1
ATOM 704 C C . GLN A 1 86 ? 11.608 0.439 4.141 1.00 89.19 86 GLN A C 1
ATOM 706 O O . GLN A 1 86 ? 11.030 0.130 5.183 1.00 89.19 86 GLN A O 1
ATOM 711 N N . ALA A 1 87 ? 12.252 1.599 4.009 1.00 90.06 87 ALA A N 1
ATOM 712 C CA . ALA A 1 87 ? 12.329 2.609 5.058 1.00 90.06 87 ALA A CA 1
ATOM 713 C C . ALA A 1 87 ? 10.938 3.137 5.436 1.00 90.06 87 ALA A C 1
ATOM 715 O O . ALA A 1 87 ? 10.632 3.243 6.623 1.00 90.06 87 ALA A O 1
ATOM 716 N N . LEU A 1 88 ? 10.067 3.381 4.447 1.00 92.75 88 LEU A N 1
ATOM 717 C CA . LEU A 1 88 ? 8.660 3.717 4.683 1.00 92.75 88 LEU A CA 1
ATOM 718 C C . LEU A 1 88 ? 7.961 2.621 5.495 1.00 92.75 88 LEU A C 1
ATOM 720 O O . LEU A 1 88 ? 7.260 2.909 6.464 1.00 92.75 88 LEU A O 1
ATOM 724 N N . GLY A 1 89 ? 8.180 1.362 5.126 1.00 91.12 89 GLY A N 1
ATOM 725 C CA . GLY A 1 89 ? 7.637 0.223 5.847 1.00 91.12 89 GLY A CA 1
ATOM 726 C C . GLY A 1 89 ? 8.071 0.172 7.321 1.00 91.12 89 GLY A C 1
ATOM 727 O O . GLY A 1 89 ? 7.232 0.019 8.210 1.00 91.12 89 GLY A O 1
ATOM 728 N N . VAL A 1 90 ? 9.368 0.341 7.591 1.00 90.75 90 VAL A N 1
ATOM 729 C CA . VAL A 1 90 ? 9.917 0.362 8.959 1.00 90.75 90 VAL A CA 1
ATOM 730 C C . VAL A 1 90 ? 9.381 1.556 9.749 1.00 90.75 90 VAL A C 1
ATOM 732 O O . VAL A 1 90 ? 9.025 1.404 10.916 1.00 90.75 90 VAL A O 1
ATOM 735 N N . ALA A 1 91 ? 9.254 2.726 9.116 1.00 92.69 91 ALA A N 1
ATOM 736 C CA . ALA A 1 91 ? 8.687 3.916 9.743 1.00 92.69 91 ALA A CA 1
ATOM 737 C C . ALA A 1 91 ? 7.233 3.691 10.187 1.00 92.69 91 ALA A C 1
ATOM 739 O O . ALA A 1 91 ? 6.863 4.057 11.302 1.00 92.69 91 ALA A O 1
ATOM 740 N N . VAL A 1 92 ? 6.419 3.029 9.358 1.00 93.62 92 VAL A N 1
ATOM 741 C CA . VAL A 1 92 ? 5.036 2.660 9.704 1.00 93.62 92 VAL A CA 1
ATOM 742 C C . VAL A 1 92 ? 4.993 1.700 10.896 1.00 93.62 92 VAL A C 1
ATOM 744 O O . VAL A 1 92 ? 4.138 1.840 11.771 1.00 93.62 92 VAL A O 1
ATOM 747 N N . LEU A 1 93 ? 5.923 0.749 10.962 1.00 91.31 93 LEU A N 1
ATOM 748 C CA . LEU A 1 93 ? 6.003 -0.226 12.050 1.00 91.31 93 LEU A CA 1
ATOM 749 C C . LEU A 1 93 ? 6.436 0.434 13.370 1.00 91.31 93 LEU A C 1
ATOM 751 O O . LEU A 1 93 ? 5.824 0.200 14.413 1.00 91.31 93 LEU A O 1
ATOM 755 N N . ALA A 1 94 ? 7.419 1.335 13.318 1.00 92.88 94 ALA A N 1
ATOM 756 C CA . ALA A 1 94 ? 7.829 2.142 14.464 1.00 92.88 94 ALA A CA 1
ATOM 757 C C . ALA A 1 94 ? 6.699 3.073 14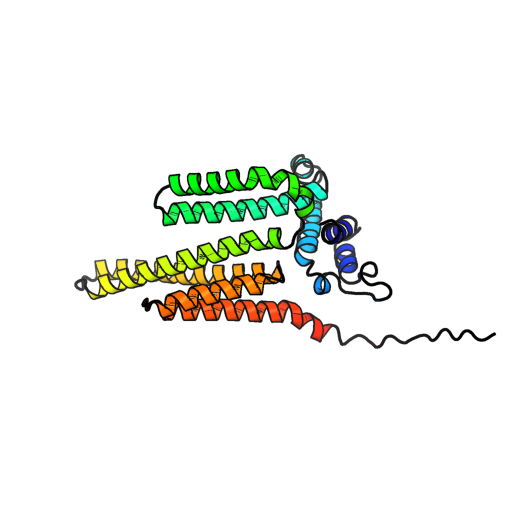.943 1.00 92.88 94 ALA A C 1
ATOM 759 O O . ALA A 1 94 ? 6.459 3.184 16.146 1.00 92.88 94 ALA A O 1
ATOM 760 N N . ALA A 1 95 ? 5.950 3.688 14.020 1.00 92.38 95 ALA A N 1
ATOM 761 C CA . ALA A 1 95 ? 4.782 4.500 14.356 1.00 92.38 95 ALA A CA 1
ATOM 762 C C . ALA A 1 95 ? 3.688 3.669 15.046 1.00 92.38 95 ALA A C 1
ATOM 764 O O . ALA A 1 95 ? 3.134 4.102 16.058 1.00 92.38 95 ALA A O 1
ATOM 765 N N . LEU A 1 96 ? 3.415 2.452 14.558 1.00 92.25 96 LEU A N 1
ATOM 766 C CA . LEU A 1 96 ? 2.502 1.525 15.227 1.00 92.25 96 LEU A CA 1
ATOM 767 C C . LEU A 1 96 ? 2.985 1.201 16.647 1.00 92.25 96 LEU A C 1
ATOM 769 O O . LEU A 1 96 ? 2.176 1.222 17.571 1.00 92.25 96 LEU A O 1
ATOM 773 N N . ALA A 1 97 ? 4.281 0.941 16.834 1.00 92.88 97 ALA A N 1
ATOM 774 C CA . ALA A 1 97 ? 4.850 0.658 18.150 1.00 92.88 97 ALA A CA 1
ATOM 775 C C . ALA A 1 97 ? 4.681 1.839 19.122 1.00 92.88 97 ALA A C 1
ATOM 777 O O . ALA A 1 97 ? 4.293 1.626 20.271 1.00 92.88 97 ALA A O 1
ATOM 778 N N . ALA A 1 98 ? 4.889 3.080 18.667 1.00 93.44 98 ALA A N 1
ATOM 779 C CA . ALA A 1 98 ? 4.624 4.271 19.481 1.00 93.44 98 ALA A CA 1
ATOM 780 C C . ALA A 1 98 ? 3.143 4.411 19.854 1.00 93.44 98 ALA A C 1
ATOM 782 O O . ALA A 1 98 ? 2.827 4.693 21.007 1.00 93.44 98 ALA A O 1
ATOM 783 N N . VAL A 1 99 ? 2.228 4.189 18.905 1.00 90.31 99 VAL A N 1
ATOM 784 C CA . VAL A 1 99 ? 0.781 4.293 19.163 1.00 90.31 99 VAL A CA 1
ATOM 785 C C . VAL A 1 99 ? 0.294 3.180 20.093 1.00 90.31 99 VAL A C 1
ATOM 787 O O . VAL A 1 99 ? -0.530 3.435 20.968 1.00 90.31 99 VAL A O 1
ATOM 790 N N . ALA A 1 100 ? 0.800 1.957 19.929 1.00 88.94 100 ALA A N 1
ATOM 791 C CA . ALA A 1 100 ? 0.439 0.815 20.764 1.00 88.94 100 ALA A CA 1
ATOM 792 C C . ALA A 1 100 ? 1.012 0.927 22.185 1.00 88.94 100 ALA A C 1
ATOM 794 O O . ALA A 1 100 ? 0.325 0.586 23.144 1.00 88.94 100 ALA A O 1
ATOM 795 N N . GLY A 1 101 ? 2.246 1.421 22.319 1.00 88.31 101 GLY A N 1
ATOM 796 C CA . GLY A 1 101 ? 2.917 1.597 23.607 1.00 88.31 101 GLY A CA 1
ATOM 797 C C . GLY A 1 101 ? 2.632 2.928 24.309 1.00 88.31 101 GLY A C 1
ATOM 798 O O . GLY A 1 101 ? 3.011 3.096 25.463 1.00 88.31 101 GLY A O 1
ATOM 799 N N . GLY A 1 102 ? 1.991 3.889 23.635 1.00 91.38 102 GLY A N 1
ATOM 800 C CA . GLY A 1 102 ? 1.679 5.213 24.188 1.00 91.38 102 GLY A CA 1
ATOM 801 C C . GLY A 1 102 ? 2.899 6.109 24.438 1.00 91.38 102 GLY A C 1
ATOM 802 O O . GLY A 1 102 ? 2.766 7.153 25.068 1.00 91.38 102 GLY A O 1
ATOM 803 N N . SER A 1 103 ? 4.084 5.718 23.961 1.00 93.75 103 SER A N 1
ATOM 804 C CA . SER A 1 103 ? 5.343 6.427 24.190 1.00 93.75 103 SER A CA 1
ATOM 805 C C . SER A 1 103 ? 6.242 6.379 22.958 1.00 93.75 103 SER A C 1
ATOM 807 O O . SER A 1 103 ? 6.350 5.351 22.286 1.00 93.75 103 SER A O 1
ATOM 809 N N . ALA A 1 104 ? 6.956 7.477 22.696 1.00 91.88 104 ALA A N 1
ATOM 810 C CA . ALA A 1 104 ? 7.978 7.539 21.650 1.00 91.88 104 ALA A CA 1
ATOM 811 C C . ALA A 1 104 ? 9.142 6.562 21.908 1.00 91.88 104 ALA A C 1
ATOM 813 O O . ALA A 1 104 ? 9.783 6.099 20.964 1.00 91.88 104 ALA A O 1
ATOM 814 N N . PHE A 1 105 ? 9.370 6.176 23.169 1.00 94.62 105 PHE A N 1
ATOM 815 C CA . PHE A 1 105 ? 10.375 5.174 23.524 1.00 94.62 105 PHE A CA 1
ATOM 816 C C . PHE A 1 105 ? 10.086 3.813 22.874 1.00 94.62 105 PHE A C 1
ATOM 818 O O . PHE A 1 105 ? 11.009 3.120 22.456 1.00 94.62 105 PHE A O 1
ATOM 825 N N . CYS A 1 106 ? 8.810 3.454 22.693 1.00 93.56 106 CYS A N 1
ATOM 826 C CA . CYS A 1 106 ? 8.427 2.210 22.025 1.00 93.56 106 CYS A CA 1
ATOM 827 C C . CYS A 1 106 ? 8.802 2.212 20.535 1.00 93.56 106 CYS A C 1
ATOM 829 O O . CYS A 1 106 ? 9.215 1.176 20.014 1.00 93.56 106 CYS A O 1
ATOM 831 N N . ALA A 1 107 ? 8.727 3.366 19.860 1.00 93.38 107 ALA A N 1
ATOM 832 C CA . ALA A 1 107 ? 9.225 3.501 18.490 1.00 93.38 107 ALA A CA 1
ATOM 833 C C . ALA A 1 107 ? 10.748 3.356 18.430 1.00 93.38 107 ALA A C 1
ATOM 835 O O . ALA A 1 107 ? 11.250 2.630 17.573 1.00 93.38 107 ALA A O 1
ATOM 836 N N . LEU A 1 108 ? 11.478 3.990 19.354 1.00 93.69 108 LEU A N 1
ATOM 837 C CA . LEU A 1 108 ? 12.937 3.888 19.409 1.00 93.69 108 LEU A CA 1
ATOM 838 C C . LEU A 1 108 ? 13.393 2.451 19.690 1.00 93.69 108 LEU A C 1
ATOM 840 O O . LEU A 1 108 ? 14.290 1.956 19.016 1.00 93.69 108 LEU A O 1
ATOM 844 N N . ALA A 1 109 ? 12.743 1.759 20.628 1.00 92.75 109 ALA A N 1
ATOM 845 C CA . ALA A 1 109 ? 13.025 0.360 20.932 1.00 92.75 109 ALA A CA 1
ATOM 846 C C . ALA A 1 109 ? 12.734 -0.556 19.731 1.00 92.75 109 ALA A C 1
ATOM 848 O O . ALA A 1 109 ? 13.544 -1.422 19.403 1.00 92.75 109 ALA A O 1
ATOM 849 N N . CYS A 1 110 ? 11.615 -0.336 19.031 1.00 91.06 110 CYS A N 1
ATOM 850 C CA . CYS A 1 110 ? 11.274 -1.067 17.810 1.00 91.06 110 CYS A CA 1
ATOM 851 C C . CYS A 1 110 ? 12.318 -0.846 16.704 1.00 91.06 110 CYS A C 1
ATOM 853 O O . CYS A 1 110 ? 12.800 -1.808 16.103 1.00 91.06 110 CYS A O 1
ATOM 855 N N . PHE A 1 111 ? 12.716 0.408 16.479 1.00 90.75 111 PHE A N 1
ATOM 856 C CA . PHE A 1 111 ? 13.739 0.761 15.500 1.00 90.75 111 PHE A CA 1
ATOM 857 C C . PHE A 1 111 ? 15.118 0.193 15.871 1.00 90.75 111 PHE A C 1
ATOM 859 O O . PHE A 1 111 ? 15.803 -0.371 15.020 1.00 90.75 111 PHE A O 1
ATOM 866 N N . GLY A 1 112 ? 15.500 0.263 17.148 1.00 89.75 112 GLY A N 1
ATOM 867 C CA . GLY A 1 112 ? 16.737 -0.322 17.665 1.00 89.75 112 GLY A CA 1
ATOM 868 C C . GLY A 1 112 ? 16.775 -1.840 17.492 1.00 89.75 112 GLY A C 1
ATOM 869 O O . GLY A 1 112 ? 17.768 -2.376 17.002 1.00 89.75 112 GLY A O 1
ATOM 870 N N . PHE A 1 113 ? 15.674 -2.534 17.798 1.00 88.00 113 PHE A N 1
ATOM 871 C CA . PHE A 1 113 ? 15.559 -3.974 17.564 1.00 88.00 113 PHE A CA 1
ATOM 872 C C . PHE A 1 113 ? 15.646 -4.312 16.075 1.00 88.00 113 PHE A C 1
ATOM 874 O O . PHE A 1 113 ? 16.355 -5.247 15.697 1.00 88.00 113 PHE A O 1
ATOM 881 N N . PHE A 1 114 ? 14.976 -3.541 15.215 1.00 85.06 114 PHE A N 1
ATOM 882 C CA . PHE A 1 114 ? 15.098 -3.704 13.770 1.00 85.06 114 PHE A CA 1
ATOM 883 C C . PHE A 1 114 ? 16.564 -3.592 13.335 1.00 85.06 114 PHE A C 1
ATOM 885 O O . PHE A 1 114 ? 17.068 -4.512 12.696 1.00 85.06 114 PHE A O 1
ATOM 892 N N . PHE A 1 115 ? 17.271 -2.533 13.742 1.00 84.31 115 PHE A N 1
ATOM 893 C CA . PHE A 1 115 ? 18.663 -2.293 13.357 1.00 84.31 115 PHE A CA 1
ATOM 894 C C . PHE A 1 115 ? 19.624 -3.372 13.878 1.00 84.31 115 PHE A C 1
ATOM 896 O O . PHE A 1 115 ? 20.467 -3.857 13.121 1.00 84.31 115 PHE A O 1
ATOM 903 N N . ALA A 1 116 ? 19.447 -3.821 15.125 1.00 84.06 116 ALA A N 1
ATOM 904 C CA . ALA A 1 116 ? 20.232 -4.909 15.711 1.00 84.06 116 ALA A CA 1
ATOM 905 C C . ALA A 1 116 ? 20.106 -6.212 14.901 1.00 84.06 116 ALA A C 1
ATOM 907 O O . ALA A 1 116 ? 21.095 -6.898 14.653 1.00 84.06 116 ALA A O 1
ATOM 908 N N . ASN A 1 117 ? 18.900 -6.518 14.411 1.00 79.00 117 ASN A N 1
ATOM 909 C CA . ASN A 1 117 ? 18.659 -7.674 13.545 1.00 79.00 117 ASN A CA 1
ATOM 910 C C . ASN A 1 117 ? 19.117 -7.451 12.088 1.00 79.00 117 ASN A C 1
ATOM 912 O O . ASN A 1 117 ? 19.355 -8.418 11.357 1.00 79.00 117 ASN A O 1
ATOM 916 N N . TYR A 1 118 ? 19.227 -6.194 11.647 1.00 72.69 118 TYR A N 1
ATOM 917 C CA . TYR A 1 118 ? 19.573 -5.832 10.270 1.00 72.69 118 TYR A CA 1
ATOM 918 C C . TYR A 1 118 ? 21.087 -5.794 10.018 1.00 72.69 118 TYR A C 1
ATOM 920 O O . TYR A 1 118 ? 21.519 -6.153 8.922 1.00 72.69 118 TYR A O 1
ATOM 928 N N . TYR A 1 119 ? 21.901 -5.440 11.022 1.00 64.50 119 TYR A N 1
ATOM 929 C CA . TYR A 1 119 ? 23.361 -5.312 10.893 1.00 64.50 119 TYR A CA 1
ATOM 930 C C . TYR A 1 119 ? 24.024 -6.590 10.351 1.00 64.50 119 TYR A C 1
ATOM 932 O O . TYR A 1 119 ? 24.775 -6.548 9.379 1.00 64.50 119 TYR A O 1
ATOM 940 N N . HIS A 1 120 ? 23.649 -7.756 10.884 1.00 58.19 120 HIS A N 1
ATOM 941 C CA . HIS A 1 120 ? 24.188 -9.045 10.434 1.00 58.19 120 HIS A CA 1
ATOM 942 C C . HIS A 1 120 ? 23.624 -9.502 9.066 1.00 58.19 120 HIS A C 1
ATOM 944 O O . HIS A 1 120 ? 24.162 -10.407 8.427 1.00 58.19 120 HIS A O 1
ATOM 950 N N . ARG A 1 121 ? 22.524 -8.898 8.590 1.00 60.66 121 ARG A N 1
ATOM 951 C CA . ARG A 1 121 ? 21.830 -9.284 7.344 1.00 60.66 121 ARG A CA 1
ATOM 952 C C . ARG A 1 121 ? 22.142 -8.380 6.145 1.00 60.66 121 ARG A C 1
ATOM 954 O O . ARG A 1 121 ? 21.968 -8.837 5.016 1.00 60.66 121 ARG A O 1
ATOM 961 N N . LEU A 1 122 ? 22.618 -7.150 6.362 1.00 56.34 122 LEU A N 1
ATOM 962 C CA . LEU A 1 122 ? 22.952 -6.175 5.308 1.00 56.34 122 LEU A CA 1
ATOM 963 C C . LEU A 1 122 ? 24.072 -6.656 4.376 1.00 56.34 122 LEU A C 1
ATOM 965 O O . LEU A 1 122 ? 23.937 -6.569 3.157 1.00 56.34 122 LEU A O 1
ATOM 969 N N . ILE A 1 123 ? 25.140 -7.222 4.943 1.00 54.25 123 ILE A N 1
ATOM 970 C CA . ILE A 1 123 ? 26.347 -7.620 4.198 1.00 54.25 123 ILE A CA 1
ATOM 971 C C . ILE A 1 123 ? 26.052 -8.766 3.210 1.00 54.25 123 ILE A C 1
ATOM 973 O O . ILE A 1 123 ? 26.628 -8.829 2.129 1.00 54.25 123 ILE A O 1
ATOM 977 N N . ILE A 1 124 ? 25.089 -9.636 3.528 1.00 54.50 124 ILE A N 1
ATOM 978 C CA . ILE A 1 124 ? 24.784 -10.846 2.744 1.00 54.50 124 ILE A CA 1
ATOM 979 C C . ILE A 1 124 ? 23.728 -10.578 1.646 1.00 54.50 124 ILE A C 1
ATOM 981 O O . ILE A 1 124 ? 23.575 -11.369 0.717 1.00 54.50 124 ILE A O 1
ATOM 985 N N . ARG A 1 125 ? 22.988 -9.457 1.703 1.00 60.38 125 ARG A N 1
ATOM 986 C CA . ARG A 1 125 ? 21.768 -9.242 0.892 1.00 60.38 125 ARG A CA 1
ATOM 987 C C . ARG A 1 125 ? 21.847 -8.183 -0.208 1.00 60.38 125 ARG A C 1
ATOM 989 O O . ARG A 1 125 ? 20.832 -7.953 -0.860 1.00 60.38 125 ARG A O 1
ATOM 996 N N . VAL A 1 126 ? 23.009 -7.606 -0.513 1.00 61.12 126 VAL A N 1
ATOM 997 C CA . VAL A 1 126 ? 23.141 -6.677 -1.663 1.00 61.12 126 VAL A CA 1
ATOM 998 C C . VAL A 1 126 ? 22.696 -7.346 -2.981 1.00 61.12 126 VAL A C 1
ATOM 1000 O O . VAL A 1 126 ? 22.006 -6.745 -3.797 1.00 61.12 126 VAL A O 1
ATOM 1003 N N . GLN A 1 127 ? 22.969 -8.644 -3.140 1.00 60.00 127 GLN A N 1
ATOM 1004 C CA . GLN A 1 127 ? 22.512 -9.472 -4.273 1.00 60.00 127 GLN A CA 1
ATOM 1005 C C . GLN A 1 127 ? 20.997 -9.785 -4.250 1.00 60.00 127 GLN A C 1
ATOM 1007 O O . GLN A 1 127 ? 20.419 -10.235 -5.249 1.00 60.00 127 GLN A O 1
ATOM 1012 N N . ALA A 1 128 ? 20.350 -9.560 -3.105 1.00 71.12 128 ALA A N 1
ATOM 1013 C CA . ALA A 1 128 ? 18.951 -9.861 -2.836 1.00 71.12 128 ALA A CA 1
ATOM 1014 C C . ALA A 1 128 ? 18.050 -8.617 -2.863 1.00 71.12 128 ALA A C 1
ATOM 1016 O O . ALA A 1 128 ? 16.872 -8.738 -2.561 1.00 71.12 128 ALA A O 1
ATOM 1017 N N . VAL A 1 129 ? 18.555 -7.439 -3.238 1.00 77.50 129 VAL A N 1
ATOM 1018 C CA . VAL A 1 129 ? 17.749 -6.212 -3.390 1.00 77.50 129 VAL A CA 1
ATOM 1019 C C . VAL A 1 129 ? 16.539 -6.404 -4.322 1.00 77.50 129 VAL A C 1
ATOM 1021 O O . VAL A 1 129 ? 15.434 -6.081 -3.891 1.00 77.50 129 VAL A O 1
ATOM 1024 N N . PRO A 1 130 ? 16.672 -6.995 -5.529 1.00 78.94 130 PRO A N 1
ATOM 1025 C CA . PRO A 1 130 ? 15.549 -7.154 -6.460 1.00 78.94 130 PRO A CA 1
ATOM 1026 C C . PRO A 1 130 ? 14.636 -8.355 -6.136 1.00 78.94 130 PRO A C 1
ATOM 1028 O O . PRO A 1 130 ? 13.937 -8.859 -7.012 1.00 78.94 130 PRO A O 1
ATOM 1031 N N . LEU A 1 131 ? 14.661 -8.882 -4.907 1.00 84.19 131 LEU A N 1
ATOM 1032 C CA . LEU A 1 131 ? 13.698 -9.903 -4.488 1.00 84.19 131 LEU A CA 1
ATOM 1033 C C . LEU A 1 131 ? 12.291 -9.306 -4.384 1.00 84.19 131 LEU A C 1
ATOM 1035 O O . LEU A 1 131 ? 12.109 -8.191 -3.892 1.00 84.19 131 LEU A O 1
ATOM 1039 N N . ARG A 1 132 ? 11.284 -10.081 -4.799 1.00 85.69 132 ARG A N 1
ATOM 1040 C CA . ARG A 1 132 ? 9.867 -9.681 -4.762 1.00 85.69 132 ARG A CA 1
ATOM 1041 C C . ARG A 1 132 ? 9.401 -9.348 -3.349 1.00 85.69 132 ARG A C 1
ATOM 1043 O O . ARG A 1 132 ? 8.604 -8.434 -3.160 1.00 85.69 132 ARG A O 1
ATOM 1050 N N . GLU A 1 133 ? 9.963 -10.033 -2.361 1.00 83.75 133 GLU A N 1
ATOM 1051 C CA . GLU A 1 133 ? 9.725 -9.800 -0.943 1.00 83.75 133 GLU A CA 1
ATOM 1052 C C . GLU A 1 133 ? 10.021 -8.346 -0.564 1.00 83.75 133 GLU A C 1
ATOM 1054 O O . GLU A 1 133 ? 9.232 -7.722 0.137 1.00 83.75 133 GLU A O 1
ATOM 1059 N N . ASN A 1 134 ? 11.116 -7.765 -1.062 1.00 88.00 134 ASN A N 1
ATOM 1060 C CA . ASN A 1 134 ? 11.505 -6.408 -0.678 1.00 88.00 134 ASN A CA 1
ATOM 1061 C C . ASN A 1 134 ? 10.541 -5.341 -1.207 1.00 88.00 134 ASN A C 1
ATOM 1063 O O . ASN A 1 134 ? 10.394 -4.293 -0.586 1.00 88.00 134 ASN A O 1
ATOM 1067 N N . TRP A 1 135 ? 9.863 -5.623 -2.321 1.00 89.25 135 TRP A N 1
ATOM 1068 C CA . TRP A 1 135 ? 8.802 -4.772 -2.856 1.00 89.25 135 TRP A CA 1
ATOM 1069 C C . TRP A 1 135 ? 7.506 -4.893 -2.053 1.00 89.25 135 TRP A C 1
ATOM 1071 O O . TRP A 1 135 ? 6.746 -3.937 -1.943 1.00 89.25 135 TRP A O 1
ATOM 1081 N N . ALA A 1 136 ? 7.239 -6.074 -1.501 1.00 91.69 136 ALA A N 1
ATOM 1082 C CA . ALA A 1 136 ? 5.947 -6.426 -0.931 1.00 91.69 136 ALA A CA 1
ATOM 1083 C C . ALA A 1 136 ? 5.859 -6.228 0.594 1.00 91.69 136 ALA A C 1
ATOM 1085 O O . ALA A 1 136 ? 4.794 -5.889 1.112 1.00 91.69 136 ALA A O 1
ATOM 1086 N N . LEU A 1 137 ? 6.971 -6.398 1.317 1.00 89.31 137 LEU A N 1
ATOM 1087 C CA . LEU A 1 137 ? 7.033 -6.301 2.782 1.00 89.31 137 LEU A CA 1
ATOM 1088 C C . LEU A 1 137 ? 6.516 -4.964 3.351 1.00 89.31 137 LEU A C 1
ATOM 1090 O O . LEU A 1 137 ? 5.781 -4.998 4.339 1.00 89.31 137 LEU A O 1
ATOM 1094 N N . PRO A 1 138 ? 6.787 -3.795 2.745 1.00 92.56 138 PRO A N 1
ATOM 1095 C CA . PRO A 1 138 ? 6.254 -2.531 3.256 1.00 92.56 138 PRO A CA 1
ATOM 1096 C C . PRO A 1 138 ? 4.729 -2.469 3.194 1.00 92.56 138 PRO A C 1
ATOM 1098 O O . PRO A 1 138 ? 4.088 -2.004 4.136 1.00 92.56 138 PRO A O 1
ATOM 1101 N N . PHE A 1 139 ? 4.131 -3.017 2.132 1.00 94.75 139 PHE A N 1
ATOM 1102 C CA . PHE A 1 139 ? 2.678 -3.129 2.023 1.00 94.75 139 PHE A CA 1
ATOM 1103 C C . PHE A 1 139 ? 2.105 -4.102 3.052 1.00 94.75 139 PHE A C 1
ATOM 1105 O O . PHE A 1 139 ? 1.041 -3.830 3.603 1.00 94.75 139 PHE A O 1
ATOM 1112 N N . LEU A 1 140 ? 2.822 -5.184 3.377 1.00 93.19 140 LEU A N 1
ATOM 1113 C CA . LEU A 1 140 ? 2.439 -6.082 4.468 1.00 93.19 140 LEU A CA 1
ATOM 1114 C C . LEU A 1 140 ? 2.403 -5.349 5.814 1.00 93.19 140 LEU A C 1
ATOM 1116 O O . LEU A 1 140 ? 1.434 -5.473 6.559 1.00 93.19 140 LEU A O 1
ATOM 1120 N N . TRP A 1 141 ? 3.435 -4.570 6.137 1.00 92.94 141 TRP A N 1
ATOM 1121 C CA . TRP A 1 141 ? 3.482 -3.836 7.403 1.00 92.94 141 TRP A CA 1
ATOM 1122 C C . TRP A 1 141 ? 2.428 -2.730 7.474 1.00 92.94 141 TRP A C 1
ATOM 1124 O O . TRP A 1 141 ? 1.781 -2.580 8.508 1.00 92.94 141 TRP A O 1
ATOM 1134 N N . ILE A 1 142 ? 2.174 -2.018 6.370 1.00 95.19 142 ILE A N 1
ATOM 1135 C CA . ILE A 1 142 ? 1.044 -1.081 6.267 1.00 95.19 142 ILE A CA 1
ATOM 1136 C C . ILE A 1 142 ? -0.280 -1.810 6.509 1.00 95.19 142 ILE A C 1
ATOM 1138 O O . ILE A 1 142 ? -1.121 -1.311 7.253 1.00 95.19 142 ILE A O 1
ATOM 1142 N N . ASN A 1 143 ? -0.457 -2.996 5.926 1.00 95.00 143 ASN A N 1
ATOM 1143 C CA . ASN A 1 143 ? -1.671 -3.789 6.073 1.00 95.00 143 ASN A CA 1
ATOM 1144 C C . ASN A 1 143 ? -1.909 -4.231 7.526 1.00 95.00 143 ASN A C 1
ATOM 1146 O O . ASN A 1 143 ? -2.990 -4.008 8.070 1.00 95.00 143 ASN A O 1
ATOM 1150 N N . ILE A 1 144 ? -0.885 -4.789 8.180 1.00 92.44 144 ILE A N 1
ATOM 1151 C CA . ILE A 1 144 ? -0.953 -5.216 9.585 1.00 92.44 144 ILE A CA 1
ATOM 1152 C C . ILE A 1 144 ? -1.241 -4.017 10.497 1.00 92.44 144 ILE A C 1
ATOM 1154 O O . ILE A 1 144 ? -2.133 -4.087 11.344 1.00 92.44 144 ILE A O 1
ATOM 1158 N N . THR A 1 145 ? -0.547 -2.894 10.289 1.00 93.75 145 THR A N 1
ATOM 1159 C CA . THR A 1 145 ? -0.780 -1.647 11.031 1.00 93.75 145 THR A CA 1
ATOM 1160 C C . THR A 1 145 ? -2.198 -1.125 10.826 1.00 93.75 145 THR A C 1
ATOM 1162 O O . THR A 1 145 ? -2.861 -0.756 11.795 1.00 93.75 145 THR A O 1
ATOM 1165 N N . ALA A 1 146 ? -2.708 -1.138 9.593 1.00 95.00 146 ALA A N 1
ATOM 1166 C CA . ALA A 1 146 ? -4.067 -0.705 9.292 1.00 95.00 146 ALA A CA 1
ATOM 1167 C C . ALA A 1 146 ? -5.114 -1.579 9.995 1.00 95.00 146 ALA A C 1
ATOM 1169 O O . ALA A 1 146 ? -6.053 -1.037 10.571 1.00 95.00 146 ALA A O 1
ATOM 1170 N N . ILE A 1 147 ? -4.937 -2.905 10.021 1.00 93.19 147 ILE A N 1
ATOM 1171 C CA . ILE A 1 147 ? -5.833 -3.821 10.744 1.00 93.19 147 ILE A CA 1
ATOM 1172 C C . ILE A 1 147 ? -5.765 -3.582 12.255 1.00 93.19 147 ILE A C 1
ATOM 1174 O O . ILE A 1 147 ? -6.807 -3.504 12.907 1.00 93.19 147 ILE A O 1
ATOM 1178 N N . ALA A 1 148 ? -4.568 -3.409 12.821 1.00 92.12 148 ALA A N 1
ATOM 1179 C CA . ALA A 1 148 ? -4.409 -3.117 14.243 1.00 92.12 148 ALA A CA 1
ATOM 1180 C C . ALA A 1 148 ? -5.118 -1.806 14.633 1.00 92.12 148 ALA A C 1
ATOM 1182 O O . ALA A 1 148 ? -5.911 -1.778 15.578 1.00 92.12 148 ALA A O 1
ATOM 1183 N N . LEU A 1 149 ? -4.902 -0.733 13.865 1.00 92.62 149 LEU A N 1
ATOM 1184 C CA . LEU A 1 149 ? -5.570 0.554 14.075 1.00 92.62 149 LEU A CA 1
ATOM 1185 C C . LEU A 1 149 ? -7.083 0.471 13.838 1.00 92.62 149 LEU A C 1
ATOM 1187 O O . LEU A 1 149 ? -7.846 1.145 14.531 1.00 92.62 149 LEU A O 1
ATOM 1191 N N . LEU A 1 150 ? -7.535 -0.361 12.899 1.00 93.62 150 LEU A N 1
ATOM 1192 C CA . LEU A 1 150 ? -8.952 -0.587 12.614 1.00 93.62 150 LEU A CA 1
ATOM 1193 C C . LEU A 1 150 ? -9.653 -1.251 13.802 1.00 93.62 150 LEU A C 1
ATOM 1195 O O . LEU A 1 150 ? -10.694 -0.765 14.246 1.00 93.62 150 LEU A O 1
ATOM 1199 N N . LEU A 1 151 ? -9.056 -2.305 14.365 1.00 90.62 151 LEU A N 1
ATOM 1200 C CA . LEU A 1 151 ? -9.567 -2.981 15.559 1.00 90.62 151 LEU A CA 1
ATOM 1201 C C . LEU A 1 151 ? -9.607 -2.030 16.765 1.00 90.62 151 LEU A C 1
ATOM 1203 O O . LEU A 1 151 ? -10.625 -1.949 17.455 1.00 90.62 151 LEU A O 1
ATOM 1207 N N . GLN A 1 152 ? -8.548 -1.241 16.983 1.00 89.94 152 GLN A N 1
ATOM 1208 C CA . GLN A 1 152 ? -8.518 -0.232 18.049 1.00 89.94 152 GLN A CA 1
ATOM 1209 C C . GLN A 1 152 ? -9.587 0.854 17.858 1.00 89.94 152 GLN A C 1
ATOM 1211 O O . GLN A 1 152 ? -10.280 1.223 18.810 1.00 89.94 152 GLN A O 1
ATOM 1216 N N . THR A 1 153 ? -9.740 1.366 16.633 1.00 91.25 153 THR A N 1
ATOM 1217 C CA . THR A 1 153 ? -10.735 2.393 16.287 1.00 91.25 153 THR A CA 1
ATOM 1218 C C . THR A 1 153 ? -12.146 1.868 16.503 1.00 91.25 153 THR A C 1
ATOM 1220 O O . THR A 1 153 ? -12.973 2.566 17.090 1.00 91.25 153 THR A O 1
ATOM 1223 N N . HIS A 1 154 ? -12.415 0.621 16.117 1.00 91.19 154 HIS A N 1
ATOM 1224 C CA . HIS A 1 154 ? -13.724 0.026 16.333 1.00 91.19 154 HIS A CA 1
ATOM 1225 C C . HIS A 1 154 ? -14.035 -0.189 17.818 1.00 91.19 154 HIS A C 1
ATOM 1227 O O . HIS A 1 154 ? -15.128 0.151 18.268 1.00 91.19 154 HIS A O 1
ATOM 1233 N N . ALA A 1 155 ? -13.069 -0.665 18.609 1.00 89.19 155 ALA A N 1
ATOM 1234 C CA . ALA A 1 155 ? -13.238 -0.784 20.057 1.00 89.19 155 ALA A CA 1
ATOM 1235 C C . ALA A 1 155 ? -13.528 0.582 20.712 1.00 89.19 155 ALA A C 1
ATOM 1237 O O . ALA A 1 155 ? -14.377 0.691 21.598 1.00 89.19 155 ALA A O 1
ATOM 1238 N N . ARG A 1 156 ? -12.869 1.655 20.250 1.00 89.44 156 ARG A N 1
ATOM 1239 C CA . ARG A 1 156 ? -13.155 3.033 20.692 1.00 89.44 156 ARG A CA 1
ATOM 1240 C C . ARG A 1 156 ? -14.556 3.487 20.282 1.00 89.44 156 ARG A C 1
ATOM 1242 O O . ARG A 1 156 ? -15.253 4.069 21.109 1.00 89.44 156 ARG A O 1
ATOM 1249 N N . LEU A 1 157 ? -14.982 3.193 19.052 1.00 90.56 157 LEU A N 1
ATOM 1250 C CA . LEU A 1 157 ? -16.317 3.522 18.549 1.00 90.56 157 LEU A CA 1
ATOM 1251 C C . LEU A 1 157 ? -17.412 2.836 19.378 1.00 90.56 157 LEU A C 1
ATOM 1253 O O . LEU A 1 157 ? -18.378 3.493 19.765 1.00 90.56 157 LEU A O 1
ATOM 1257 N N . GLN A 1 158 ? -17.250 1.548 19.694 1.00 88.88 158 GLN A N 1
ATOM 1258 C CA . GLN A 1 158 ? -18.185 0.803 20.542 1.00 88.88 158 GLN A CA 1
ATOM 1259 C C . GLN A 1 158 ? -18.292 1.432 21.938 1.00 88.88 158 GLN A C 1
ATOM 1261 O O . GLN A 1 158 ? -19.392 1.749 22.384 1.00 88.88 158 GLN A O 1
ATOM 1266 N N . ARG A 1 159 ? -17.155 1.706 22.596 1.00 88.62 159 ARG A N 1
ATOM 1267 C CA . ARG A 1 159 ? -17.128 2.351 23.923 1.00 88.62 159 ARG A CA 1
ATOM 1268 C C . ARG A 1 159 ? -17.759 3.743 23.908 1.00 88.62 159 ARG A C 1
ATOM 1270 O O . ARG A 1 159 ? -18.525 4.070 24.807 1.00 88.62 159 ARG A O 1
ATOM 1277 N N . ALA A 1 160 ? -17.451 4.562 22.903 1.00 88.19 160 ALA A N 1
ATOM 1278 C CA . ALA A 1 160 ? -18.016 5.902 22.768 1.00 88.19 160 ALA A CA 1
ATOM 1279 C C . ALA A 1 160 ? -19.529 5.859 22.519 1.00 88.19 160 ALA A C 1
ATOM 1281 O O . ALA A 1 160 ? -20.268 6.645 23.101 1.00 88.19 160 ALA A O 1
ATOM 1282 N N . THR A 1 161 ? -19.993 4.905 21.708 1.00 87.81 161 THR A N 1
ATOM 1283 C CA . THR A 1 161 ? -21.425 4.6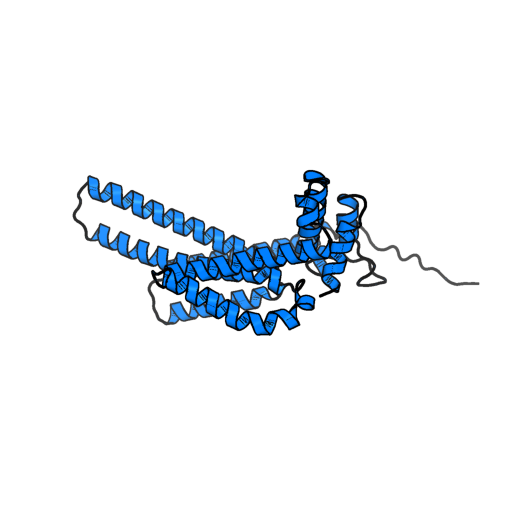99 21.465 1.00 87.81 161 THR A CA 1
ATOM 1284 C C . THR A 1 161 ? -22.131 4.312 22.762 1.00 87.81 161 THR A C 1
ATOM 1286 O O . THR A 1 161 ? -23.099 4.962 23.127 1.00 87.81 161 THR A O 1
ATOM 1289 N N . LEU A 1 162 ? -21.613 3.335 23.513 1.00 87.81 162 LEU A N 1
ATOM 1290 C CA . LEU A 1 162 ? -22.195 2.921 24.797 1.00 87.81 162 LEU A CA 1
ATOM 1291 C C . LEU A 1 162 ? -22.254 4.066 25.817 1.00 87.81 162 LEU A C 1
ATOM 1293 O O . LEU A 1 162 ? -23.266 4.231 26.489 1.00 87.81 162 LEU A O 1
ATOM 1297 N N . ARG A 1 163 ? -21.207 4.897 25.894 1.00 86.81 163 ARG A N 1
ATOM 1298 C CA . ARG A 1 163 ? -21.196 6.087 26.762 1.00 86.81 163 ARG A CA 1
ATOM 1299 C C . ARG A 1 163 ? -22.306 7.076 26.418 1.00 86.81 163 ARG A C 1
ATOM 1301 O O . ARG A 1 163 ? -22.859 7.672 27.326 1.00 86.81 163 ARG A O 1
ATOM 1308 N N . LEU A 1 164 ? -22.635 7.239 25.137 1.00 85.56 164 LEU A N 1
ATOM 1309 C CA . LEU A 1 164 ? -23.729 8.119 24.717 1.00 85.56 164 LEU A CA 1
ATOM 1310 C C . LEU A 1 164 ? -25.106 7.533 24.965 1.00 85.56 164 LEU A C 1
ATOM 1312 O O . LEU A 1 164 ? -26.027 8.282 25.248 1.00 85.56 164 LEU A O 1
ATOM 1316 N N . TRP A 1 165 ? -25.239 6.213 24.878 1.00 83.88 165 TRP A N 1
ATOM 1317 C CA . TRP A 1 165 ? -26.462 5.534 25.296 1.00 83.88 165 TRP A CA 1
ATOM 1318 C C . TRP A 1 165 ? -26.700 5.650 26.807 1.00 83.88 165 TRP A C 1
ATOM 1320 O O . TRP A 1 165 ? -27.850 5.670 27.227 1.00 83.88 165 TRP A O 1
ATOM 1330 N N . ALA A 1 166 ? -25.631 5.727 27.607 1.00 85.75 166 ALA A N 1
ATOM 1331 C CA . ALA A 1 166 ? -25.702 5.872 29.061 1.00 85.75 166 ALA A CA 1
ATOM 1332 C C . ALA A 1 166 ? -25.791 7.332 29.551 1.00 85.75 166 ALA A C 1
ATOM 1334 O O . ALA A 1 166 ? -26.170 7.557 30.696 1.00 85.75 166 ALA A O 1
ATOM 1335 N N . ALA A 1 167 ? -25.400 8.312 28.731 1.00 82.69 167 ALA A N 1
ATOM 1336 C CA . ALA A 1 167 ? -25.419 9.725 29.099 1.00 82.69 167 ALA A CA 1
ATOM 1337 C C . ALA A 1 167 ? -26.830 10.322 28.974 1.00 82.69 167 ALA A C 1
ATOM 1339 O O . ALA A 1 167 ? -27.569 9.992 28.045 1.00 82.69 167 ALA A O 1
ATOM 1340 N N . ASP A 1 168 ? -27.174 11.231 29.889 1.00 70.25 168 ASP A N 1
ATOM 1341 C CA . ASP A 1 168 ? -28.452 11.945 29.866 1.00 70.25 168 ASP A CA 1
ATOM 1342 C C . ASP A 1 168 ? -28.534 12.924 28.675 1.00 70.25 168 ASP A C 1
ATOM 1344 O O . ASP A 1 168 ? -27.514 13.415 28.171 1.00 70.25 168 ASP A O 1
ATOM 1348 N N . LYS A 1 169 ? -29.748 13.160 28.167 1.00 67.56 169 LYS A N 1
ATOM 1349 C CA . LYS A 1 169 ? -30.012 13.766 26.846 1.00 67.56 169 LYS A CA 1
ATOM 1350 C C . LYS A 1 169 ? -29.854 15.294 26.814 1.00 67.56 169 LYS A C 1
ATOM 1352 O O . LYS A 1 169 ? -30.771 16.008 26.415 1.00 67.56 169 LYS A O 1
ATOM 1357 N N . ASP A 1 170 ? -28.673 15.813 27.120 1.00 71.25 170 ASP A N 1
ATOM 1358 C CA . ASP A 1 170 ? -28.366 17.214 26.818 1.00 71.25 170 ASP A CA 1
ATOM 1359 C C . ASP A 1 170 ? -28.142 17.407 25.299 1.00 71.25 170 ASP A C 1
ATOM 1361 O O . ASP A 1 170 ? -27.259 16.801 24.678 1.00 71.25 170 ASP A O 1
ATOM 1365 N N . SER A 1 171 ? -28.916 18.294 24.661 1.00 64.94 171 SER A N 1
ATOM 1366 C CA . SER A 1 171 ? -28.849 18.546 23.204 1.00 64.94 171 SER A CA 1
ATOM 1367 C C . SER A 1 171 ? -27.470 19.027 22.714 1.00 64.94 171 SER A C 1
ATOM 1369 O O . SER A 1 171 ? -27.068 18.744 21.585 1.00 64.94 171 SER A O 1
ATOM 1371 N N . ALA A 1 172 ? -26.702 19.733 23.552 1.00 67.88 172 ALA A N 1
ATOM 1372 C CA . ALA A 1 172 ? -25.390 20.272 23.170 1.00 67.88 172 ALA A CA 1
ATOM 1373 C C . ALA A 1 172 ? -24.228 19.268 23.332 1.00 67.88 172 ALA A C 1
ATOM 1375 O O . ALA A 1 172 ? -23.230 19.343 22.601 1.00 67.88 172 ALA A O 1
ATOM 1376 N N . SER A 1 173 ? -24.319 18.335 24.286 1.00 73.81 173 SER A N 1
ATOM 1377 C CA . SER A 1 173 ? -23.317 17.277 24.490 1.00 73.81 173 SER A CA 1
ATOM 1378 C C . SER A 1 173 ? -23.503 16.150 23.467 1.00 73.81 173 SER A C 1
ATOM 1380 O O . SER A 1 173 ? -22.522 15.680 22.881 1.00 73.81 173 SER A O 1
ATOM 1382 N N . SER A 1 174 ? -24.758 15.813 23.153 1.00 77.69 174 SER A N 1
ATOM 1383 C CA . SER A 1 174 ? -25.125 14.830 22.131 1.00 77.69 174 SER A CA 1
ATOM 1384 C C . SER A 1 174 ? -24.649 15.237 20.734 1.00 77.69 174 SER A C 1
ATOM 1386 O O . SER A 1 174 ? -24.025 14.424 20.051 1.00 77.69 174 SER A O 1
ATOM 1388 N N . LEU A 1 175 ? -24.817 16.501 20.320 1.00 84.62 175 LEU A N 1
ATOM 1389 C CA . LEU A 1 175 ? -24.368 16.961 18.997 1.00 84.62 175 LEU A CA 1
ATOM 1390 C C . LEU A 1 175 ? -22.842 16.845 18.814 1.00 84.62 175 LEU A C 1
ATOM 1392 O O . LEU A 1 175 ? -22.366 16.354 17.787 1.00 84.62 175 LEU A O 1
ATOM 1396 N N . ARG A 1 176 ? -22.055 17.268 19.816 1.00 85.06 176 ARG A N 1
ATOM 1397 C CA . ARG A 1 176 ? -20.584 17.134 19.788 1.00 85.06 176 ARG A CA 1
ATOM 1398 C C . ARG A 1 176 ? -20.160 15.673 19.717 1.00 85.06 176 ARG A C 1
ATOM 1400 O O . ARG A 1 176 ? -19.243 15.328 18.971 1.00 85.06 176 ARG A O 1
ATOM 1407 N N . ALA A 1 177 ? -20.842 14.814 20.457 1.00 84.94 177 ALA A N 1
ATOM 1408 C CA . ALA A 1 177 ? -20.529 13.403 20.471 1.00 84.94 177 ALA A CA 1
ATOM 1409 C C . ALA A 1 177 ? -20.932 12.679 19.178 1.00 84.94 177 ALA A C 1
ATOM 1411 O O . ALA A 1 177 ? -20.190 11.816 18.711 1.00 84.94 177 ALA A O 1
ATOM 1412 N N . HIS A 1 178 ? -22.038 13.074 18.540 1.00 86.50 178 HIS A N 1
ATOM 1413 C CA . HIS A 1 178 ? -22.405 12.588 17.209 1.00 86.50 178 HIS A CA 1
ATOM 1414 C C . HIS A 1 178 ? -21.335 12.931 16.167 1.00 86.50 178 HIS A C 1
ATOM 1416 O O . HIS A 1 178 ? -20.889 12.033 15.452 1.00 86.50 178 HIS A O 1
ATOM 1422 N N . ARG A 1 179 ? -20.826 14.173 16.154 1.00 90.69 179 ARG A N 1
ATOM 1423 C CA . ARG A 1 179 ? -19.701 14.565 15.279 1.00 90.69 179 ARG A CA 1
ATOM 1424 C C . ARG A 1 179 ? -18.446 13.728 15.542 1.00 90.69 179 ARG A C 1
ATOM 1426 O O . ARG A 1 179 ? -17.771 13.306 14.606 1.00 90.69 179 ARG A O 1
ATOM 1433 N N . PHE A 1 180 ? -18.143 13.446 16.809 1.00 89.88 180 PHE A N 1
ATOM 1434 C CA . PHE A 1 180 ? -17.017 12.585 17.180 1.00 89.88 180 PHE A CA 1
ATOM 1435 C C . PHE A 1 180 ? -17.189 11.140 16.676 1.00 89.88 180 PHE A C 1
ATOM 1437 O O . PHE A 1 180 ? -16.256 10.563 16.115 1.00 89.88 180 PHE A O 1
ATOM 1444 N N . LEU A 1 181 ? -18.385 10.558 16.812 1.00 91.06 181 LEU A N 1
ATOM 1445 C CA . LEU A 1 181 ? -18.687 9.228 16.273 1.00 91.06 181 LEU A CA 1
ATOM 1446 C C . LEU A 1 181 ? -18.593 9.184 14.745 1.00 91.06 181 LEU A C 1
ATOM 1448 O O . LEU A 1 181 ? -18.091 8.208 14.186 1.00 91.06 181 LEU A O 1
ATOM 1452 N N . GLU A 1 182 ? -19.068 10.223 14.060 1.00 92.06 182 GLU A N 1
ATOM 1453 C CA . GLU A 1 182 ? -18.939 10.343 12.608 1.00 92.06 182 GLU A CA 1
ATOM 1454 C C . GLU A 1 182 ? -17.474 10.402 12.180 1.00 92.06 182 GLU A C 1
ATOM 1456 O O . GLU A 1 182 ? -17.084 9.677 11.263 1.00 92.06 182 GLU A O 1
ATOM 1461 N N . ALA A 1 183 ? -16.643 11.171 12.889 1.00 93.50 183 ALA A N 1
ATOM 1462 C CA . ALA A 1 183 ? -15.206 11.217 12.644 1.00 93.50 183 ALA A CA 1
ATOM 1463 C C . ALA A 1 183 ? -14.556 9.830 12.799 1.00 93.50 183 ALA A C 1
ATOM 1465 O O . ALA A 1 183 ? -13.808 9.401 11.920 1.00 93.50 183 ALA A O 1
ATOM 1466 N N . LEU A 1 184 ? -14.893 9.077 13.854 1.00 92.56 184 LEU A N 1
ATOM 1467 C CA . LEU A 1 184 ? -14.398 7.707 14.043 1.00 92.56 184 LEU A CA 1
ATOM 1468 C C . LEU A 1 184 ? -14.858 6.753 12.932 1.00 92.56 184 LEU A C 1
ATOM 1470 O O . LEU A 1 184 ? -14.056 5.961 12.436 1.00 92.56 184 LEU A O 1
ATOM 1474 N N . ARG A 1 185 ? -16.120 6.844 12.493 1.00 92.62 185 ARG A N 1
ATOM 1475 C CA . ARG A 1 185 ? -16.639 6.045 11.368 1.00 92.62 185 ARG A CA 1
ATOM 1476 C C . ARG A 1 185 ? -15.929 6.376 10.057 1.00 92.62 185 ARG A C 1
ATOM 1478 O O . ARG A 1 185 ? -15.678 5.475 9.260 1.00 92.62 185 ARG A O 1
ATOM 1485 N N . GLN A 1 186 ? -15.602 7.646 9.819 1.00 94.25 186 GLN A N 1
ATOM 1486 C CA . GLN A 1 186 ? -14.820 8.050 8.649 1.00 94.25 186 GLN A CA 1
ATOM 1487 C C . GLN A 1 186 ? -13.399 7.488 8.708 1.00 94.25 186 GLN A C 1
ATOM 1489 O O . GLN A 1 186 ? -12.907 6.973 7.706 1.00 94.25 186 GLN A O 1
ATOM 1494 N N . THR A 1 187 ? -12.760 7.508 9.879 1.00 93.62 187 THR A N 1
ATOM 1495 C CA . THR A 1 187 ? -11.461 6.854 10.085 1.00 93.62 187 THR A CA 1
ATOM 1496 C C . THR A 1 187 ? -11.541 5.349 9.824 1.00 93.62 187 THR A C 1
ATOM 1498 O O . THR A 1 187 ? -10.688 4.822 9.118 1.00 93.62 187 THR A O 1
ATOM 1501 N N . GLU A 1 188 ? -12.590 4.662 10.291 1.00 93.50 188 GLU A N 1
ATOM 1502 C CA . GLU A 1 188 ? -12.811 3.231 10.019 1.00 93.50 188 GLU A CA 1
ATOM 1503 C C . GLU A 1 188 ? -12.895 2.947 8.507 1.00 93.50 188 GLU A C 1
ATOM 1505 O O . GLU A 1 188 ? -12.220 2.049 8.005 1.00 93.50 188 GLU A O 1
ATOM 1510 N N . LYS A 1 189 ? -13.654 3.757 7.751 1.00 93.94 189 LYS A N 1
ATOM 1511 C CA . LYS A 1 189 ? -13.754 3.636 6.283 1.00 93.94 189 LYS A CA 1
ATOM 1512 C C . LYS A 1 189 ? -12.414 3.867 5.584 1.00 93.94 189 LYS A C 1
ATOM 1514 O O . LYS A 1 189 ? -12.060 3.109 4.683 1.00 93.94 189 LYS A O 1
ATOM 1519 N N . LYS A 1 190 ? -11.660 4.889 6.004 1.00 95.50 190 LYS A N 1
ATOM 1520 C CA . LYS A 1 190 ? -10.317 5.172 5.471 1.00 95.50 190 LYS A CA 1
ATOM 1521 C C . LYS A 1 190 ? -9.365 4.006 5.735 1.00 95.50 190 LYS A C 1
ATOM 1523 O O . LYS A 1 190 ? -8.666 3.584 4.823 1.00 95.50 190 LYS A O 1
ATOM 1528 N N . LEU A 1 191 ? -9.379 3.446 6.944 1.00 95.88 191 LEU A N 1
ATOM 1529 C CA . LEU A 1 191 ? -8.554 2.291 7.300 1.00 95.88 191 LEU A CA 1
ATOM 1530 C C . LEU A 1 191 ? -8.923 1.052 6.476 1.00 95.88 191 LEU A C 1
ATOM 1532 O O . LEU A 1 191 ? -8.027 0.382 5.981 1.00 95.88 191 LEU A O 1
ATOM 1536 N N . LEU A 1 192 ? -10.213 0.785 6.244 1.00 95.75 192 LEU A N 1
ATOM 1537 C CA . LEU A 1 192 ? -10.647 -0.298 5.351 1.00 95.75 192 LEU A CA 1
ATOM 1538 C C . LEU A 1 192 ? -10.142 -0.106 3.912 1.00 95.75 192 LEU A C 1
ATOM 1540 O O . LEU A 1 192 ? -9.695 -1.070 3.293 1.00 95.75 192 LEU A O 1
ATOM 1544 N N . ALA A 1 193 ? -10.151 1.126 3.393 1.00 96.50 193 ALA A N 1
ATOM 1545 C CA . ALA A 1 193 ? -9.576 1.427 2.081 1.00 96.50 193 ALA A CA 1
ATOM 1546 C C . ALA A 1 193 ? -8.053 1.199 2.050 1.00 96.50 193 ALA A C 1
ATOM 1548 O O . ALA A 1 193 ? -7.530 0.664 1.074 1.00 96.50 193 ALA A O 1
ATOM 1549 N N . VAL A 1 194 ? -7.342 1.538 3.133 1.00 96.62 194 VAL A N 1
ATOM 1550 C CA . VAL A 1 194 ? -5.906 1.243 3.274 1.00 96.62 194 VAL A CA 1
ATOM 1551 C C . VAL A 1 194 ? -5.655 -0.265 3.330 1.00 96.62 194 VAL A C 1
ATOM 1553 O 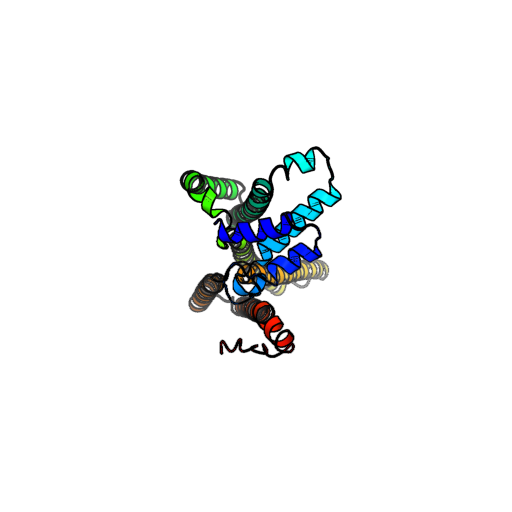O . VAL A 1 194 ? -4.728 -0.733 2.671 1.00 96.62 194 VAL A O 1
ATOM 1556 N N . VAL A 1 195 ? -6.476 -1.047 4.045 1.00 96.62 195 VAL A N 1
ATOM 1557 C CA . VAL A 1 195 ? -6.389 -2.521 4.041 1.00 96.62 195 VAL A CA 1
ATOM 1558 C C . VAL A 1 195 ? -6.568 -3.052 2.620 1.00 96.62 195 VAL A C 1
ATOM 1560 O O . VAL A 1 195 ? -5.723 -3.810 2.159 1.00 96.62 195 VAL A O 1
ATOM 1563 N N . PHE A 1 196 ? -7.591 -2.596 1.889 1.00 96.81 196 PHE A N 1
ATOM 1564 C CA . PHE A 1 196 ? -7.815 -3.000 0.498 1.00 96.81 196 PHE A CA 1
ATOM 1565 C C . PHE A 1 196 ? -6.596 -2.721 -0.390 1.00 96.81 196 PHE A C 1
ATOM 1567 O O . PHE A 1 196 ? -6.073 -3.630 -1.034 1.00 96.81 196 PHE A O 1
ATOM 1574 N N . LEU A 1 197 ? -6.126 -1.468 -0.405 1.00 96.44 197 LEU A N 1
ATOM 1575 C CA . LEU A 1 197 ? -5.043 -1.037 -1.285 1.00 96.44 197 LEU A CA 1
ATOM 1576 C C . LEU A 1 197 ? -3.721 -1.728 -0.934 1.00 96.44 197 LEU A C 1
ATOM 1578 O O . LEU A 1 197 ? -3.011 -2.184 -1.824 1.00 96.44 197 LEU A O 1
ATOM 1582 N N . SER A 1 198 ? -3.406 -1.850 0.356 1.00 96.06 198 SER A N 1
ATOM 1583 C CA . SER A 1 198 ? -2.192 -2.538 0.806 1.00 96.06 198 SER A CA 1
ATOM 1584 C C . SER A 1 198 ? -2.227 -4.037 0.499 1.00 96.06 198 SER A C 1
ATOM 1586 O O . SER A 1 198 ? -1.219 -4.567 0.037 1.00 96.06 198 SER A O 1
ATOM 1588 N N . THR A 1 199 ? -3.371 -4.715 0.656 1.00 95.56 199 THR A N 1
ATOM 1589 C CA . THR A 1 199 ? -3.525 -6.120 0.244 1.00 95.56 199 THR A CA 1
ATOM 1590 C C . THR A 1 199 ? -3.389 -6.274 -1.271 1.00 95.56 199 THR A C 1
ATOM 1592 O O . THR A 1 199 ? -2.696 -7.180 -1.726 1.00 95.56 199 THR A O 1
ATOM 1595 N N . LEU A 1 200 ? -3.985 -5.377 -2.063 1.00 94.38 200 LEU A N 1
ATOM 1596 C CA . LEU A 1 200 ? -3.854 -5.396 -3.522 1.00 94.38 200 LEU A CA 1
ATOM 1597 C C . LEU A 1 200 ? -2.386 -5.242 -3.947 1.00 94.38 200 LEU A C 1
ATOM 1599 O O . LEU A 1 200 ? -1.880 -6.060 -4.715 1.00 94.38 200 LEU A O 1
ATOM 1603 N N . CYS A 1 201 ? -1.686 -4.236 -3.413 1.00 93.44 201 CYS A N 1
ATOM 1604 C CA . CYS A 1 201 ? -0.270 -3.999 -3.698 1.00 93.44 201 CYS A CA 1
ATOM 1605 C C . CYS A 1 201 ? 0.614 -5.164 -3.243 1.00 93.44 201 CYS A C 1
ATOM 1607 O O . CYS A 1 201 ? 1.555 -5.515 -3.953 1.00 93.44 201 CYS A O 1
ATOM 1609 N N . LEU A 1 202 ? 0.302 -5.790 -2.103 1.00 93.94 202 LEU A N 1
ATOM 1610 C CA . LEU A 1 202 ? 1.005 -6.970 -1.598 1.00 93.94 202 LEU A CA 1
ATOM 1611 C C . LEU A 1 202 ? 0.889 -8.142 -2.579 1.00 93.94 202 LEU A C 1
ATOM 1613 O O . LEU A 1 202 ? 1.903 -8.723 -2.960 1.00 93.94 202 LEU A O 1
ATOM 1617 N N . LEU A 1 203 ? -0.336 -8.468 -3.002 1.00 92.25 203 LEU A N 1
ATOM 1618 C CA . LEU A 1 203 ? -0.606 -9.615 -3.870 1.00 92.25 203 LEU A CA 1
ATOM 1619 C C . LEU A 1 203 ? -0.132 -9.387 -5.312 1.00 92.25 203 LEU A C 1
ATOM 1621 O O . LEU A 1 203 ? 0.296 -10.331 -5.968 1.00 92.25 203 LEU A O 1
ATOM 1625 N N . VAL A 1 204 ? -0.176 -8.145 -5.806 1.00 90.06 204 VAL A N 1
ATOM 1626 C CA . VAL A 1 204 ? 0.430 -7.788 -7.099 1.00 90.06 204 VAL A CA 1
ATOM 1627 C C . VAL A 1 204 ? 1.951 -7.824 -7.007 1.00 90.06 204 VAL A C 1
ATOM 1629 O O . VAL A 1 204 ? 2.602 -8.305 -7.926 1.00 90.06 204 VAL A O 1
ATOM 1632 N N . SER A 1 205 ? 2.546 -7.369 -5.903 1.00 89.31 205 SER A N 1
ATOM 1633 C CA . SER A 1 205 ? 4.005 -7.300 -5.809 1.00 89.31 205 SER A CA 1
ATOM 1634 C C . SER A 1 205 ? 4.664 -8.656 -5.544 1.00 89.31 205 SER A C 1
ATOM 1636 O O . SER A 1 205 ? 5.815 -8.869 -5.930 1.00 89.31 205 SER A O 1
ATOM 1638 N N . TRP A 1 206 ? 3.954 -9.586 -4.902 1.00 90.25 206 TRP A N 1
ATOM 1639 C CA . TRP A 1 206 ? 4.515 -10.866 -4.489 1.00 90.25 206 TRP A CA 1
ATOM 1640 C C . TRP A 1 206 ? 3.512 -12.007 -4.627 1.00 90.25 206 TRP A C 1
ATOM 1642 O O . TRP A 1 206 ? 2.502 -12.074 -3.931 1.00 90.25 206 TRP A O 1
ATOM 1652 N N . GLN A 1 207 ? 3.851 -12.958 -5.498 1.00 83.50 207 GLN A N 1
ATOM 1653 C CA . GLN A 1 207 ? 3.011 -14.113 -5.829 1.00 83.50 207 GLN A CA 1
ATOM 1654 C C . GLN A 1 207 ? 2.743 -15.018 -4.616 1.00 83.50 207 GLN A C 1
ATOM 1656 O O . GLN A 1 207 ? 1.662 -15.585 -4.487 1.00 83.50 207 GLN A O 1
ATOM 1661 N N . PHE A 1 208 ? 3.696 -15.105 -3.684 1.00 85.06 208 PHE A N 1
ATOM 1662 C CA . PHE A 1 208 ? 3.544 -15.863 -2.441 1.00 85.06 208 PHE A CA 1
ATOM 1663 C C . PHE A 1 208 ? 2.808 -15.088 -1.335 1.00 85.06 208 PHE A C 1
ATOM 1665 O O . PHE A 1 208 ? 2.560 -15.635 -0.262 1.00 85.06 208 PHE A O 1
ATOM 1672 N N . GLY A 1 209 ? 2.387 -13.843 -1.594 1.00 87.31 209 GLY A N 1
ATOM 1673 C CA . GLY A 1 209 ? 1.634 -13.024 -0.642 1.00 87.31 209 GLY A CA 1
ATOM 1674 C C . GLY A 1 209 ? 0.303 -13.649 -0.207 1.00 87.31 209 GLY A C 1
ATOM 1675 O O . GLY A 1 209 ? -0.168 -13.376 0.896 1.00 87.31 209 GLY A O 1
ATOM 1676 N N . VAL A 1 210 ? -0.275 -14.550 -1.014 1.00 91.25 210 VAL A N 1
ATOM 1677 C CA . VAL A 1 210 ? -1.497 -15.293 -0.660 1.00 91.25 210 VAL A CA 1
ATOM 1678 C C . VAL A 1 210 ? -1.326 -16.125 0.614 1.00 91.25 210 VAL A C 1
ATOM 1680 O O . VAL A 1 210 ? -2.251 -16.198 1.422 1.00 91.25 210 VAL A O 1
ATOM 1683 N N . PHE A 1 211 ? -0.135 -16.685 0.855 1.00 91.25 211 PHE A N 1
ATOM 1684 C CA . PHE A 1 211 ? 0.140 -17.449 2.073 1.00 91.25 211 PHE A CA 1
ATOM 1685 C C . PHE A 1 211 ? 0.099 -16.552 3.307 1.00 91.25 211 PHE A C 1
ATOM 1687 O O . PHE A 1 211 ? -0.464 -16.931 4.329 1.00 91.25 211 PHE A O 1
ATOM 1694 N N . VAL A 1 212 ? 0.617 -15.330 3.188 1.00 91.38 212 VAL A N 1
ATOM 1695 C CA . VAL A 1 212 ? 0.615 -14.346 4.275 1.00 91.38 212 VAL A CA 1
ATOM 1696 C C . VAL A 1 212 ? -0.796 -13.833 4.571 1.00 91.38 212 VAL A C 1
ATOM 1698 O O . VAL A 1 212 ? -1.175 -13.687 5.729 1.00 91.38 212 VAL A O 1
ATOM 1701 N N . ILE A 1 213 ? -1.614 -13.601 3.542 1.00 91.50 213 ILE A N 1
ATOM 1702 C CA . ILE A 1 213 ? -3.026 -13.249 3.754 1.00 91.50 213 ILE A CA 1
ATOM 1703 C C . ILE A 1 213 ? -3.790 -14.420 4.380 1.00 91.50 213 ILE A C 1
ATOM 1705 O O . ILE A 1 213 ? -4.621 -14.209 5.258 1.00 91.50 213 ILE A O 1
ATOM 1709 N N . THR A 1 214 ? -3.475 -15.658 4.002 1.00 91.44 214 THR A N 1
ATOM 1710 C CA . THR A 1 214 ? -4.106 -16.847 4.594 1.00 91.44 214 THR A CA 1
ATOM 1711 C C . THR A 1 214 ? -3.769 -16.982 6.079 1.00 91.44 214 THR A C 1
ATOM 1713 O O . THR A 1 214 ? -4.668 -17.213 6.886 1.00 91.44 214 THR A O 1
ATOM 1716 N N . THR A 1 215 ? -2.509 -16.777 6.478 1.00 92.50 215 THR A N 1
ATOM 1717 C CA . THR A 1 215 ? -2.128 -16.796 7.901 1.00 92.50 215 THR A CA 1
ATOM 1718 C C . THR A 1 215 ? -2.764 -15.648 8.678 1.00 92.50 215 THR A C 1
ATOM 1720 O O . THR A 1 215 ? -3.184 -15.838 9.817 1.00 92.50 215 THR A O 1
ATOM 1723 N N . GLN A 1 216 ? -2.918 -14.477 8.059 1.00 91.31 216 GLN A N 1
ATOM 1724 C CA . GLN A 1 216 ? -3.652 -13.363 8.650 1.00 91.31 216 GLN A CA 1
ATOM 1725 C C . GLN A 1 216 ? -5.138 -13.698 8.849 1.00 91.31 216 GLN A C 1
ATOM 1727 O O . GLN A 1 216 ? -5.673 -13.458 9.929 1.00 91.31 216 GLN A O 1
ATOM 1732 N N . VAL A 1 217 ? -5.803 -14.291 7.854 1.00 91.50 217 VAL A N 1
ATOM 1733 C CA . VAL A 1 217 ? -7.195 -14.756 7.973 1.00 91.50 217 VAL A CA 1
ATOM 1734 C C . VAL A 1 217 ? -7.322 -15.819 9.067 1.00 91.50 217 VAL A C 1
ATOM 1736 O O . VAL A 1 217 ? -8.249 -15.744 9.869 1.00 91.50 217 VAL A O 1
ATOM 1739 N N . ALA A 1 218 ? -6.371 -16.751 9.165 1.00 91.62 218 ALA A N 1
ATOM 1740 C CA . ALA A 1 218 ? -6.337 -17.749 10.234 1.00 91.62 218 ALA A CA 1
ATOM 1741 C C . ALA A 1 218 ? -6.174 -17.107 11.625 1.00 91.62 218 ALA A C 1
ATOM 1743 O O . ALA A 1 218 ? -6.881 -17.479 12.560 1.00 91.62 218 ALA A O 1
ATOM 1744 N N . ALA A 1 219 ? -5.310 -16.097 11.762 1.00 90.50 219 ALA A N 1
ATOM 1745 C CA . ALA A 1 219 ? -5.150 -15.350 13.010 1.00 90.50 219 ALA A CA 1
ATOM 1746 C C . ALA A 1 219 ? -6.432 -14.589 13.393 1.00 90.50 219 ALA A C 1
ATOM 1748 O O . ALA A 1 219 ? -6.846 -14.597 14.550 1.00 90.50 219 ALA A O 1
ATOM 1749 N N . LEU A 1 220 ? -7.102 -13.974 12.417 1.00 87.69 220 LEU A N 1
ATOM 1750 C CA . LEU A 1 220 ? -8.385 -13.299 12.614 1.00 87.69 220 LEU A CA 1
ATOM 1751 C C . LEU A 1 220 ? -9.499 -14.288 12.997 1.00 87.69 220 LEU A C 1
ATOM 1753 O O . LEU A 1 220 ? -10.318 -13.984 13.863 1.00 87.69 220 LEU A O 1
ATOM 1757 N N . PHE A 1 221 ? -9.505 -15.483 12.407 1.00 88.25 221 PHE A N 1
ATOM 1758 C CA . PHE A 1 221 ? -10.418 -16.563 12.775 1.00 88.25 221 PHE A CA 1
ATOM 1759 C C . PHE A 1 221 ? -10.176 -17.053 14.209 1.00 88.25 221 PHE A C 1
ATOM 1761 O O . PHE A 1 221 ? -11.132 -17.217 14.964 1.00 88.25 221 PHE A O 1
ATOM 1768 N N . ALA A 1 222 ? -8.916 -17.188 14.632 1.00 89.06 222 ALA A N 1
ATOM 1769 C CA . ALA A 1 222 ? -8.586 -17.524 16.016 1.00 89.06 222 ALA A CA 1
ATOM 1770 C C . ALA A 1 222 ? -9.145 -16.487 17.011 1.00 89.06 222 ALA A C 1
ATOM 1772 O O . ALA A 1 222 ? -9.664 -16.862 18.059 1.00 89.06 222 ALA A O 1
ATOM 1773 N N . VAL A 1 223 ? -9.133 -15.193 16.664 1.00 86.12 223 VAL A N 1
ATOM 1774 C CA . VAL A 1 223 ? -9.742 -14.134 17.493 1.00 86.12 223 VAL A CA 1
ATOM 1775 C C . VAL A 1 223 ? -11.265 -14.293 17.620 1.00 86.12 223 VAL A C 1
ATOM 1777 O O . VAL A 1 223 ? -11.809 -13.973 18.678 1.00 86.12 223 VAL A O 1
ATOM 1780 N N . LEU A 1 224 ? -11.960 -14.813 16.597 1.00 83.56 224 LEU A N 1
ATOM 1781 C CA . LEU A 1 224 ? -13.391 -15.139 16.717 1.00 83.56 224 LEU A CA 1
ATOM 1782 C C . LEU A 1 224 ? -13.642 -16.293 17.679 1.00 83.56 224 LEU A C 1
ATOM 1784 O O . LEU A 1 224 ? -14.585 -16.219 18.461 1.00 83.56 224 LEU A O 1
ATOM 1788 N N . LEU A 1 225 ? -12.811 -17.338 17.633 1.00 87.62 225 LEU A N 1
ATOM 1789 C CA . LEU A 1 225 ? -12.972 -18.509 18.500 1.00 87.62 225 LEU A CA 1
ATOM 1790 C C . LEU A 1 225 ? -12.847 -18.153 19.987 1.00 87.62 225 LEU A C 1
ATOM 1792 O O . LEU A 1 225 ? -13.512 -18.764 20.816 1.00 87.62 225 LEU A O 1
ATOM 1796 N N . VAL A 1 226 ? -12.048 -17.135 20.323 1.00 87.75 226 VAL A N 1
ATOM 1797 C CA . VAL A 1 226 ? -11.897 -16.631 21.701 1.00 87.75 226 VAL A CA 1
ATOM 1798 C C . VAL A 1 226 ? -13.154 -15.886 22.198 1.00 87.75 226 VAL A C 1
ATOM 1800 O O . VAL A 1 226 ? -13.285 -15.625 23.390 1.00 87.75 226 VAL A O 1
ATOM 1803 N N . GLY A 1 227 ? -14.115 -15.572 21.322 1.00 79.25 227 GLY A N 1
ATOM 1804 C CA . GLY A 1 227 ? -15.411 -15.009 21.717 1.00 79.25 227 GLY A CA 1
ATOM 1805 C C . GLY A 1 227 ? -15.429 -13.488 21.899 1.00 79.25 227 GLY A C 1
ATOM 1806 O O . GLY A 1 227 ? -16.334 -12.950 22.537 1.00 79.25 227 GLY A O 1
ATOM 1807 N N . PHE A 1 228 ? -14.460 -12.758 21.338 1.00 78.00 228 PHE A N 1
ATOM 1808 C CA . PHE A 1 228 ? -14.505 -11.293 21.357 1.00 78.00 228 PHE A CA 1
ATOM 1809 C C . PHE A 1 228 ? -15.666 -10.755 20.492 1.00 78.00 228 PHE A C 1
ATOM 1811 O O . PHE A 1 228 ? -15.852 -11.230 19.368 1.00 78.00 228 PHE A O 1
ATOM 1818 N N . PRO A 1 229 ? -16.404 -9.709 20.931 1.00 77.19 229 PRO A N 1
ATOM 1819 C CA . PRO A 1 229 ? -17.543 -9.124 20.206 1.00 77.19 229 PRO A CA 1
ATOM 1820 C C . PRO A 1 229 ? -17.106 -8.247 19.010 1.00 77.19 229 PRO A C 1
ATOM 1822 O O . PRO A 1 229 ? -17.490 -7.082 18.867 1.00 77.19 229 PRO A O 1
ATOM 1825 N N . CYS A 1 230 ? -16.275 -8.808 18.131 1.00 79.81 230 CYS A N 1
ATOM 1826 C CA . CYS A 1 230 ? -15.645 -8.141 16.989 1.00 79.81 230 CYS A CA 1
ATOM 1827 C C . CYS A 1 230 ? -16.147 -8.668 15.632 1.00 79.81 230 CYS A C 1
ATOM 1829 O O . CYS A 1 230 ? -15.626 -8.273 14.588 1.00 79.81 230 CYS A O 1
ATOM 1831 N N . GLU A 1 231 ? -17.171 -9.527 15.622 1.00 84.06 231 GLU A N 1
ATOM 1832 C CA . GLU A 1 231 ? -17.651 -10.249 14.434 1.00 84.06 231 GLU A CA 1
ATOM 1833 C C . GLU A 1 231 ? -17.985 -9.321 13.254 1.00 84.06 231 GLU A C 1
ATOM 1835 O O . GLU A 1 231 ? -17.574 -9.563 12.118 1.00 84.06 231 GLU A O 1
ATOM 1840 N N . ARG A 1 232 ? -18.665 -8.194 13.517 1.00 85.81 232 ARG A N 1
ATOM 1841 C CA . ARG A 1 232 ? -19.047 -7.229 12.469 1.00 85.81 232 ARG A CA 1
ATOM 1842 C C . ARG A 1 232 ? -17.836 -6.618 11.766 1.00 85.81 232 ARG A C 1
ATOM 1844 O O . ARG A 1 232 ? -17.861 -6.457 10.547 1.00 85.81 232 ARG A O 1
ATOM 1851 N N . VAL A 1 233 ? -16.793 -6.265 12.518 1.00 88.06 233 VAL A N 1
ATOM 1852 C CA . VAL A 1 233 ? -15.550 -5.716 11.949 1.00 88.06 233 VAL A CA 1
ATOM 1853 C C . VAL A 1 233 ? -14.832 -6.785 11.173 1.00 88.06 233 VAL A C 1
ATOM 1855 O O . VAL A 1 233 ? -14.379 -6.533 10.062 1.00 88.06 233 VAL A O 1
ATOM 1858 N N . LEU A 1 234 ? -14.760 -7.985 11.741 1.00 89.31 234 LEU A N 1
ATOM 1859 C CA . LEU A 1 234 ? -14.034 -9.058 11.107 1.00 89.31 234 LEU A CA 1
ATOM 1860 C C . LEU A 1 234 ? -14.659 -9.453 9.778 1.00 89.31 234 LEU A C 1
ATOM 1862 O O . LEU A 1 234 ? -13.947 -9.588 8.790 1.00 89.31 234 LEU A O 1
ATOM 1866 N N . ARG A 1 235 ? -15.991 -9.518 9.710 1.00 90.12 235 ARG A N 1
ATOM 1867 C CA . ARG A 1 235 ? -16.702 -9.737 8.451 1.00 90.12 235 ARG A CA 1
ATOM 1868 C C . ARG A 1 235 ? -16.368 -8.662 7.415 1.00 90.12 235 ARG A C 1
ATOM 1870 O O . ARG A 1 235 ? -16.143 -8.997 6.259 1.00 90.12 235 ARG A O 1
ATOM 1877 N N . ARG A 1 236 ? -16.283 -7.384 7.811 1.00 92.38 236 ARG A N 1
ATOM 1878 C CA . ARG A 1 236 ? -15.853 -6.297 6.909 1.00 92.38 236 ARG A CA 1
ATOM 1879 C C . ARG A 1 236 ? -14.414 -6.490 6.435 1.00 92.38 236 ARG A C 1
ATOM 1881 O O . ARG A 1 236 ? -14.170 -6.352 5.243 1.00 92.38 236 ARG A O 1
ATOM 1888 N N . ILE A 1 237 ? -13.491 -6.842 7.332 1.00 92.94 237 ILE A N 1
ATOM 1889 C CA . ILE A 1 237 ? -12.093 -7.130 6.977 1.00 92.94 237 ILE A CA 1
ATOM 1890 C C . ILE A 1 237 ? -12.035 -8.284 5.972 1.00 92.94 237 ILE A C 1
ATOM 1892 O O . ILE A 1 237 ? -11.422 -8.138 4.921 1.00 92.94 237 ILE A O 1
ATOM 1896 N N . LEU A 1 238 ? -12.725 -9.395 6.241 1.00 92.12 238 LEU A N 1
ATOM 1897 C CA . LEU A 1 238 ? -12.760 -10.560 5.355 1.00 92.12 238 LEU A CA 1
ATOM 1898 C C . LEU A 1 238 ? -13.349 -10.228 3.981 1.00 92.12 238 LEU A C 1
ATOM 1900 O O . LEU A 1 238 ? -12.812 -10.673 2.969 1.00 92.12 238 LEU A O 1
ATOM 1904 N N . LEU A 1 239 ? -14.409 -9.417 3.924 1.00 93.31 239 LEU A N 1
ATOM 1905 C CA . LEU A 1 239 ? -14.976 -8.943 2.659 1.00 93.31 239 LEU A CA 1
ATOM 1906 C C . LEU A 1 239 ? -13.976 -8.083 1.880 1.00 93.31 239 LEU A C 1
ATOM 1908 O O . LEU A 1 239 ? -13.834 -8.271 0.676 1.00 93.31 239 LEU A O 1
ATOM 1912 N N . VAL A 1 240 ? -13.254 -7.184 2.554 1.00 95.31 240 VAL A N 1
ATOM 1913 C CA . VAL A 1 240 ? -12.215 -6.361 1.921 1.00 95.31 240 VAL A CA 1
ATOM 1914 C C . VAL A 1 240 ? -11.053 -7.215 1.409 1.00 95.31 240 VAL A C 1
ATOM 1916 O O . VAL A 1 240 ? -10.619 -7.019 0.276 1.00 95.31 240 VAL A O 1
ATOM 1919 N N . LEU A 1 241 ? -10.579 -8.185 2.195 1.00 93.44 241 LEU A N 1
ATOM 1920 C CA . LEU A 1 241 ? -9.517 -9.108 1.781 1.00 93.44 241 LEU A CA 1
ATOM 1921 C C . LEU A 1 241 ? -9.953 -9.968 0.587 1.00 93.44 241 LEU A C 1
ATOM 1923 O O . LEU A 1 241 ? -9.198 -10.122 -0.370 1.00 93.44 241 LEU A O 1
ATOM 1927 N N . SER A 1 242 ? -11.191 -10.466 0.609 1.00 92.62 242 SER A N 1
ATOM 1928 C CA . SER A 1 242 ? -11.774 -11.236 -0.497 1.00 92.62 242 SER A CA 1
ATOM 1929 C C . SER A 1 242 ? -11.913 -10.381 -1.756 1.00 92.62 242 SER A C 1
ATOM 1931 O O . SER A 1 242 ? -11.548 -10.822 -2.843 1.00 92.62 242 SER A O 1
ATOM 1933 N N . ALA A 1 243 ? -12.383 -9.137 -1.619 1.00 94.75 243 ALA A N 1
ATOM 1934 C CA . ALA A 1 243 ? -12.476 -8.195 -2.727 1.00 94.75 243 ALA A CA 1
ATOM 1935 C C . ALA A 1 243 ? -11.094 -7.894 -3.322 1.00 94.75 243 ALA A C 1
ATOM 1937 O O . ALA A 1 243 ? -10.940 -7.955 -4.537 1.00 94.75 243 ALA A O 1
ATOM 1938 N N . ALA A 1 244 ? -10.081 -7.637 -2.485 1.00 94.25 244 ALA A N 1
ATOM 1939 C CA . ALA A 1 244 ? -8.712 -7.400 -2.940 1.00 94.25 244 ALA A CA 1
ATOM 1940 C C . ALA A 1 244 ? -8.149 -8.619 -3.683 1.00 94.25 244 ALA A C 1
ATOM 1942 O O . ALA A 1 244 ? -7.572 -8.465 -4.756 1.00 94.25 244 ALA A O 1
ATOM 1943 N N . PHE A 1 245 ? -8.385 -9.831 -3.172 1.00 91.75 245 PHE A N 1
ATOM 1944 C CA . PHE A 1 245 ? -7.988 -11.072 -3.834 1.00 91.75 245 PHE A CA 1
ATOM 1945 C C . PHE A 1 245 ? -8.653 -11.236 -5.207 1.00 91.75 245 PHE A C 1
ATOM 1947 O O . PHE A 1 245 ? -7.963 -11.474 -6.198 1.00 91.75 245 PHE A O 1
ATOM 1954 N N . VAL A 1 246 ? -9.972 -11.036 -5.301 1.00 92.06 246 VAL A N 1
ATOM 1955 C CA . VAL A 1 246 ? -10.704 -11.084 -6.578 1.00 92.06 246 VAL A CA 1
ATOM 1956 C C . VAL A 1 246 ? -10.191 -10.015 -7.543 1.00 92.06 246 VAL A C 1
ATOM 1958 O O . VAL A 1 246 ? -9.953 -10.316 -8.710 1.00 92.06 246 VAL A O 1
ATOM 1961 N N . SER A 1 247 ? -9.951 -8.788 -7.075 1.00 91.88 247 SER A N 1
ATOM 1962 C CA . SER A 1 247 ? -9.346 -7.732 -7.892 1.00 91.88 247 SER A CA 1
ATOM 1963 C C . SER A 1 247 ? -7.965 -8.133 -8.409 1.00 91.88 247 SER A C 1
ATOM 1965 O O . SER A 1 247 ? -7.680 -7.929 -9.587 1.00 91.88 247 SER A O 1
ATOM 1967 N N . THR A 1 248 ? -7.121 -8.759 -7.586 1.00 89.50 248 THR A N 1
ATOM 1968 C CA . THR A 1 248 ? -5.818 -9.262 -8.032 1.00 89.50 248 THR A CA 1
ATOM 1969 C C . THR A 1 248 ? -5.959 -10.376 -9.068 1.00 89.50 248 THR A C 1
ATOM 1971 O O . THR A 1 248 ? -5.213 -10.374 -10.049 1.00 89.50 248 THR A O 1
ATOM 1974 N N . LEU A 1 249 ? -6.914 -11.296 -8.901 1.00 87.00 249 LEU A N 1
ATOM 1975 C CA . LEU A 1 249 ? -7.206 -12.314 -9.912 1.00 87.00 249 LEU A CA 1
ATOM 1976 C C . LEU A 1 249 ? -7.622 -11.657 -11.229 1.00 87.00 249 LEU A C 1
ATOM 1978 O O . LEU A 1 249 ? -7.068 -11.976 -12.277 1.00 87.00 249 LEU A O 1
ATOM 1982 N N . LEU A 1 250 ? -8.531 -10.684 -11.191 1.00 86.69 250 LEU A N 1
ATOM 1983 C CA . LEU A 1 250 ? -8.918 -9.946 -12.390 1.00 86.69 250 LEU A CA 1
ATOM 1984 C C . LEU A 1 250 ? -7.702 -9.269 -13.031 1.00 86.69 250 LEU A C 1
ATOM 1986 O O . LEU A 1 250 ? -7.473 -9.462 -14.217 1.00 86.69 250 LEU A O 1
ATOM 1990 N N . LEU A 1 251 ? -6.852 -8.579 -12.272 1.00 84.06 251 LEU A N 1
ATOM 1991 C CA . LEU A 1 251 ? -5.650 -7.937 -12.822 1.00 84.06 251 LEU A CA 1
ATOM 1992 C C . LEU A 1 251 ? -4.684 -8.932 -13.491 1.00 84.06 251 LEU A C 1
ATOM 1994 O O . LEU A 1 251 ? -4.135 -8.632 -14.551 1.00 84.06 251 LEU A O 1
ATOM 1998 N N . HIS A 1 252 ? -4.508 -10.128 -12.926 1.00 80.12 252 HIS A N 1
ATOM 1999 C CA . HIS A 1 252 ? -3.612 -11.144 -13.491 1.00 80.12 252 HIS A CA 1
ATOM 2000 C C . HIS A 1 252 ? -4.224 -11.915 -14.675 1.00 80.12 252 HIS A C 1
ATOM 2002 O O . HIS A 1 252 ? -3.502 -12.296 -15.602 1.00 80.12 252 HIS A O 1
ATOM 2008 N N . PHE A 1 253 ? -5.538 -12.163 -14.664 1.00 73.00 253 PHE A N 1
ATOM 2009 C CA . PHE A 1 253 ? -6.213 -13.031 -15.637 1.00 73.00 253 PHE A CA 1
ATOM 2010 C C . PHE A 1 253 ? -6.969 -12.276 -16.739 1.00 73.00 253 PHE A C 1
ATOM 2012 O O . PHE A 1 253 ? -7.008 -12.761 -17.870 1.00 73.00 253 PHE A O 1
ATOM 2019 N N . PHE A 1 254 ? -7.523 -11.091 -16.471 1.00 65.38 254 PHE A N 1
ATOM 2020 C CA . PHE A 1 254 ? -8.268 -10.275 -17.444 1.00 65.38 254 PHE A CA 1
ATOM 2021 C C . PHE A 1 254 ? -7.502 -10.031 -18.758 1.00 65.38 254 PHE A C 1
ATOM 2023 O O . PHE A 1 254 ? -8.083 -10.185 -19.835 1.00 65.38 254 PHE A O 1
ATOM 2030 N N . PRO A 1 255 ? -6.179 -9.788 -18.744 1.00 59.12 255 PRO A N 1
ATOM 2031 C CA . PRO A 1 255 ? -5.437 -9.567 -19.977 1.00 59.12 255 PRO A CA 1
ATOM 2032 C C . PRO A 1 255 ? -5.272 -10.827 -20.858 1.00 59.12 255 PRO A C 1
ATOM 2034 O O . PRO A 1 255 ? -4.875 -10.708 -22.022 1.00 59.12 255 PRO A O 1
ATOM 2037 N N . ARG A 1 256 ? -5.549 -12.041 -20.344 1.00 56.34 256 ARG A N 1
ATOM 2038 C CA . ARG A 1 256 ? -5.492 -13.301 -21.120 1.00 56.34 256 ARG A CA 1
ATOM 2039 C C . ARG A 1 256 ? -6.651 -13.428 -22.111 1.00 56.34 256 ARG A C 1
ATOM 2041 O O . ARG A 1 256 ? -6.457 -13.979 -23.190 1.00 56.34 256 ARG A O 1
ATOM 2048 N N . TYR A 1 257 ? -7.820 -12.883 -21.777 1.00 51.75 257 TYR A N 1
ATOM 2049 C CA . TYR A 1 257 ? -9.016 -12.969 -22.622 1.00 51.75 257 TYR A CA 1
ATOM 2050 C C . TYR A 1 257 ? -8.977 -12.011 -23.819 1.00 51.75 257 TYR A C 1
ATOM 2052 O O . TYR A 1 257 ? -9.564 -12.303 -24.855 1.00 51.75 257 TYR A O 1
ATOM 2060 N N . LEU A 1 258 ? -8.233 -10.907 -23.708 1.00 52.91 258 LEU A N 1
ATOM 2061 C CA . LEU A 1 258 ? -8.107 -9.902 -24.769 1.00 52.91 258 LEU A CA 1
ATOM 2062 C C . LEU A 1 258 ? -7.037 -10.258 -25.817 1.00 52.91 258 LEU A C 1
ATOM 2064 O O . LEU A 1 258 ? -7.178 -9.904 -26.980 1.00 52.91 258 LEU A O 1
ATOM 2068 N N . VAL A 1 259 ? -5.984 -10.992 -25.430 1.00 52.03 259 VAL A N 1
ATOM 2069 C CA . VAL A 1 259 ? -4.832 -11.285 -26.313 1.00 52.03 259 VAL A CA 1
ATOM 2070 C C . VAL A 1 259 ? -4.973 -12.614 -27.072 1.00 52.03 259 VAL A C 1
ATOM 2072 O O . VAL A 1 259 ? -4.279 -12.833 -28.058 1.00 52.03 259 VAL A O 1
ATOM 2075 N N . ARG A 1 260 ? -5.937 -13.479 -26.723 1.00 41.72 260 ARG A N 1
ATOM 2076 C CA . ARG A 1 260 ? -6.231 -14.710 -27.489 1.00 41.72 260 ARG A CA 1
ATOM 2077 C C . ARG A 1 260 ? -7.029 -14.451 -28.785 1.00 41.72 260 ARG A C 1
ATOM 2079 O O . ARG A 1 260 ? -7.681 -15.364 -29.284 1.00 41.72 260 ARG A O 1
ATOM 2086 N N . LYS A 1 261 ? -7.024 -13.226 -29.328 1.00 40.25 261 LYS A N 1
ATOM 2087 C CA . LYS A 1 261 ? -7.706 -12.917 -30.597 1.00 40.25 261 LYS A CA 1
ATOM 2088 C C . LYS A 1 261 ? -6.772 -12.764 -31.801 1.00 40.25 261 LYS A C 1
ATOM 2090 O O . LYS A 1 261 ? -7.258 -12.900 -32.918 1.00 40.25 261 LYS A O 1
ATOM 2095 N N . ASP A 1 262 ? -5.454 -12.640 -31.621 1.00 40.53 262 ASP A N 1
ATOM 2096 C CA . ASP A 1 262 ? -4.537 -12.491 -32.760 1.00 40.53 262 ASP A CA 1
ATOM 2097 C C . ASP A 1 262 ? -3.663 -13.724 -33.030 1.00 40.53 262 ASP A C 1
ATOM 2099 O O . ASP A 1 262 ? -2.495 -13.810 -32.673 1.00 40.53 262 ASP A O 1
ATOM 2103 N N . ARG A 1 263 ? -4.314 -14.615 -33.787 1.00 38.81 263 ARG A N 1
ATOM 2104 C CA . ARG A 1 263 ? -3.823 -15.468 -34.881 1.00 38.81 263 ARG A CA 1
ATOM 2105 C C . ARG A 1 263 ? -3.045 -16.764 -34.585 1.00 38.81 263 ARG A C 1
ATOM 2107 O O . ARG A 1 263 ? -2.152 -16.805 -33.745 1.00 38.81 263 ARG A O 1
ATOM 2114 N N . PRO A 1 264 ? -3.350 -17.833 -35.355 1.00 43.28 264 PRO A N 1
ATOM 2115 C CA . PRO A 1 264 ? -2.570 -19.061 -35.368 1.00 43.28 264 PRO A CA 1
ATOM 2116 C C . PRO A 1 264 ? -1.184 -18.791 -35.957 1.00 43.28 264 PRO A C 1
ATOM 2118 O O . PRO A 1 264 ? -1.052 -18.162 -37.010 1.00 43.28 264 PRO A O 1
ATOM 2121 N N . VAL A 1 265 ? -0.152 -19.314 -35.296 1.00 44.38 265 VAL A N 1
ATOM 2122 C CA . VAL A 1 265 ? 1.188 -19.446 -35.868 1.00 44.38 265 VAL A CA 1
ATOM 2123 C C . VAL A 1 265 ? 1.063 -20.339 -37.100 1.00 44.38 265 VAL A C 1
ATOM 2125 O O . VAL A 1 265 ? 0.913 -21.557 -37.001 1.00 44.38 265 VAL A O 1
ATOM 2128 N N . CYS A 1 266 ? 1.076 -19.722 -38.278 1.00 40.62 266 CYS A N 1
ATOM 2129 C CA . CYS A 1 266 ? 1.240 -20.430 -39.532 1.00 40.62 266 CYS A CA 1
ATOM 2130 C C . CYS A 1 266 ? 2.654 -21.026 -39.515 1.00 40.62 266 CYS A C 1
ATOM 2132 O O . CYS A 1 266 ? 3.635 -20.323 -39.757 1.00 40.62 266 CYS A O 1
ATOM 2134 N N . ARG A 1 267 ? 2.766 -22.313 -39.161 1.00 44.62 267 ARG A N 1
ATOM 2135 C CA . ARG A 1 267 ? 3.981 -23.108 -39.362 1.00 44.62 267 ARG A CA 1
ATOM 2136 C C . ARG A 1 267 ? 4.320 -23.059 -40.853 1.00 44.62 267 ARG A C 1
ATOM 2138 O O . ARG A 1 267 ? 3.760 -23.822 -41.637 1.00 44.62 267 ARG A O 1
ATOM 2145 N N . ARG A 1 268 ? 5.262 -22.205 -41.259 1.00 40.34 268 ARG A N 1
ATOM 2146 C CA . ARG A 1 268 ? 6.004 -22.455 -42.496 1.00 40.34 268 ARG A CA 1
ATOM 2147 C C . ARG A 1 268 ? 6.866 -23.683 -42.239 1.00 40.34 268 ARG A C 1
ATOM 2149 O O . ARG A 1 268 ? 7.910 -23.611 -41.606 1.00 40.34 268 ARG A O 1
ATOM 2156 N N . SER A 1 269 ? 6.349 -24.823 -42.683 1.00 42.97 269 SER A N 1
ATOM 2157 C CA . SER A 1 269 ? 7.119 -26.032 -42.924 1.00 42.97 269 SER A CA 1
ATOM 2158 C C . SER A 1 269 ? 8.234 -25.677 -43.904 1.00 42.97 269 SER A C 1
ATOM 2160 O O . SER A 1 269 ? 7.997 -25.539 -45.102 1.00 42.97 269 SER A O 1
ATOM 2162 N N . THR A 1 270 ? 9.450 -25.503 -43.400 1.00 42.31 270 THR A N 1
ATOM 2163 C CA . THR A 1 270 ? 10.652 -25.654 -44.214 1.00 42.31 270 THR A CA 1
ATOM 2164 C C . THR A 1 270 ? 10.765 -27.147 -44.509 1.00 42.31 270 THR A C 1
ATOM 2166 O O . THR A 1 270 ? 11.326 -27.914 -43.729 1.00 42.31 270 THR A O 1
ATOM 2169 N N . ARG A 1 271 ? 10.134 -27.591 -45.604 1.00 42.78 271 ARG A N 1
ATOM 2170 C CA . ARG A 1 271 ? 10.493 -28.857 -46.243 1.00 42.78 271 ARG A CA 1
ATOM 2171 C C . ARG A 1 271 ? 11.915 -28.695 -46.762 1.00 42.78 271 ARG A C 1
ATOM 2173 O O . ARG A 1 271 ? 12.132 -28.035 -47.770 1.00 42.78 271 ARG A O 1
ATOM 2180 N N . LEU A 1 272 ? 12.860 -29.300 -46.054 1.00 47.25 272 LEU A N 1
ATOM 2181 C CA . LEU A 1 272 ? 14.054 -29.852 -46.675 1.00 47.25 272 LEU A CA 1
ATOM 2182 C C . LEU A 1 272 ? 13.583 -30.942 -47.638 1.00 47.25 272 LEU A C 1
ATOM 2184 O O . LEU A 1 272 ? 13.095 -31.968 -47.178 1.00 47.25 272 LEU A O 1
ATOM 2188 N N . HIS A 1 273 ? 13.684 -30.702 -48.941 1.00 42.66 273 HIS A N 1
ATOM 2189 C CA . HIS A 1 273 ? 13.786 -31.759 -49.941 1.00 42.66 273 HIS A CA 1
ATOM 2190 C C . HIS A 1 273 ? 14.536 -31.228 -51.168 1.00 42.66 273 HIS A C 1
ATOM 2192 O O . HIS A 1 273 ? 14.022 -30.352 -51.862 1.00 42.66 273 HIS A O 1
ATOM 2198 N N . PHE A 1 274 ? 15.691 -31.870 -51.376 1.00 43.59 274 PHE A N 1
ATOM 2199 C CA . PHE A 1 274 ? 16.647 -31.841 -52.489 1.00 43.59 274 PHE A CA 1
ATOM 2200 C C . PHE A 1 274 ? 17.589 -30.642 -52.583 1.00 43.59 274 PHE A C 1
ATOM 2202 O O . PHE A 1 274 ? 17.137 -29.521 -52.894 1.00 43.59 274 PHE A O 1
#

Sequence (274 aa):
GSFYYSFFNDVVAAPTWQAGVHAILRDERSEHPDVVNALRRFNVYQELLVGLLYRGVRHLLGDVWLAEYVARTPFNFYTACVFLLQALGVAVLAALAAVAGGSAFCALACFGFFFANYYHRLIIRVQAVPLRENWALPFLWINITAIALLLQTHARLQRATLRLWAADKDSASSLRAHRFLEALRQTEKKLLAVVFLSTLCLLVSWQFGVFVITTQVAALFAVLLVGFPCERVLRRILLVLSAAFVSTLLLHFFPRYLVRKDRPVCRRSTRLHF

Organism: NCBI:txid933077

Foldseek 3Di:
DVVLVVLLVQCLPAPDNVRSCVC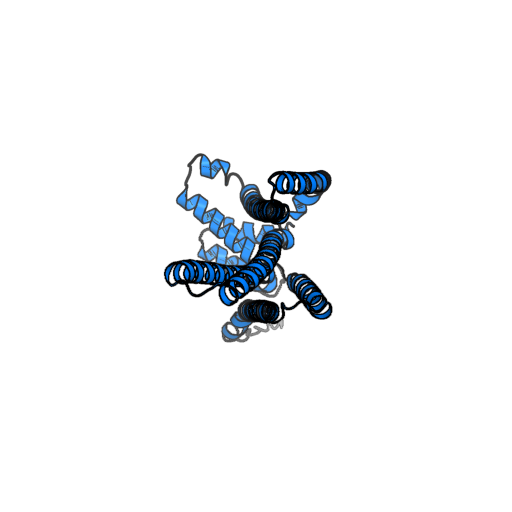QCFPCPPDPPDTHNNCQVVLNVLSNVLSVVLVVLCVVCPPPVVNCVQPVDSLSVLLVVLVVLVVLLLQLLLVLLCVVVVHNVSSVVSVVVVVVVCVVVVVVCSVVSPPLCSQQNSLVSLLVSLVVVLLVLVVVLVVLVVVLVVDDDDPVVNVVSVVVSVVSVVSNVVSLVSNLVSLLSNVSSDVCSVVVVVVVLVVLVVVVVVPPPCVVVNVSSVVSNVVSVVVNC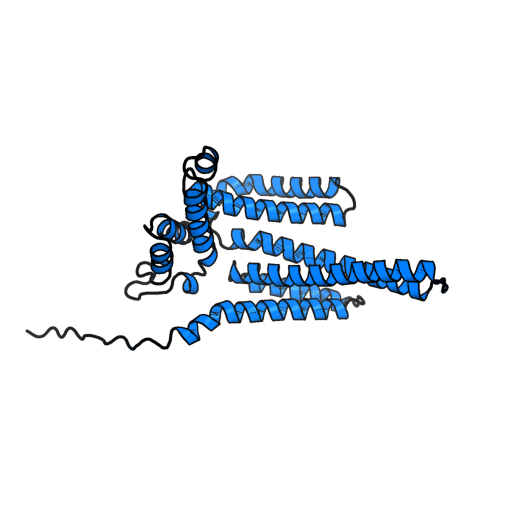CVSCVVVVVPVPDDDDPPPPPDPDD

Secondary structure (DSSP, 8-state):
-HHHHHHHHHHHHSSSHHHHHHHHHSB-SSSTTS-B-HHHHTT-HHHHHHHHHHHHHHHHHTT-HHHHHHHSSHHHHHHHHHHHHHHHHHHHHHHHHHHHHTSHHHHHHHHHHHHHHHHHHHTT-GGGTT-HHHHHHHHHHHHHHHHHHHHHHHHHHHHHHHHHHHS---HHHHHHHHHHHHHHHHHHHHHHHHHHHHHHHHHHH-TTHHHHHHHHHHHHHHHHHTT-S-HHHHHHHHHHHHHHHHHHHHHHHHHHHHHTTS------------

InterPro domains:
  IPR018732 Dpy-19/Dpy-19-like [PF10034] (2-259)
  IPR018732 Dpy-19/Dpy-19-like [PTHR31488] (2-259)

pLDDT: mean 82.89, std 13.7, range [38.81, 96.81]